Protein AF-0000000077170045 (afdb_homodimer)

Sequence (364 aa):
MAESLRIAAMGIGLPTEYDIDCIDMVIAEANAAVDEGKAGVGAMLTWRGKVLALEHNQYAETHDVTAHGEMSILRAQAERLDGMSDEDKKDLCMYVTLEPCLMCLSAMSLVGIPRVVYAALSEDANIEQALLEGATARNVNDALVRGPLELVPGVRREEGIKLLERMDMRRGDPDSGVGHTDMAESLRIAAMGIGLPTEYDIDCIDMVIAEANAAVDEGKAGVGAMLTWRGKVLALEHNQYAETHDVTAHGEMSILRAQAERLDGMSDEDKKDLCMYVTLEPCLMCLSAMSLVGIPRVVYAALSEDANIEQALLEGATARNVNDALVRGPLELVPGVRREEGIKLLERMDMRRGDPDSGVGHTD

InterPro domains:
  IPR002125 Cytidine and deoxycytidylate deaminase domain [PF00383] (20-119)
  IPR002125 Cytidine and deoxycytidylate deaminase domain [PS51747] (17-138)
  IPR016192 APOBEC/CMP deaminase, zinc-binding [PS00903] (68-108)
  IPR016193 Cytidine deaminase-like [SSF53927] (15-167)

pLDDT: mean 79.09, std 23.27, range [28.03, 98.88]

Organism: Gloeobacter violaceus (strain ATCC 29082 / PCC 7421) (NCBI:txid251221)

Solvent-accessible surface area (backbone atoms only — not comparable to full-atom values): 18382 Å² total; per-residue (Å²): 107,70,65,56,45,55,34,47,71,66,34,34,53,82,84,50,73,66,51,51,54,50,44,51,53,23,43,51,52,7,50,55,31,38,74,72,51,38,57,48,39,11,14,31,37,32,46,80,89,37,79,75,44,76,38,44,40,37,31,87,81,54,42,20,86,71,33,35,15,60,46,48,46,51,56,75,38,9,56,62,57,62,70,48,50,76,75,63,30,65,45,27,36,40,32,27,31,42,53,68,38,62,29,47,49,38,42,35,24,71,72,45,44,41,30,38,36,20,9,19,74,30,77,84,48,69,46,40,30,51,29,37,73,70,65,36,45,52,47,48,33,61,27,30,77,71,36,58,50,36,38,25,75,54,50,62,29,68,63,27,46,51,42,53,50,54,43,52,61,36,49,76,34,87,82,32,78,47,73,81,84,121,106,69,65,55,45,53,34,46,73,66,33,35,54,82,83,50,74,66,52,51,54,51,44,52,52,22,44,51,50,8,50,55,30,38,74,72,52,38,57,47,40,13,14,32,37,32,45,80,90,37,80,76,45,76,37,43,38,38,31,87,82,54,42,20,85,71,34,36,15,59,47,48,45,50,56,75,40,9,57,62,57,60,69,48,49,75,75,61,29,65,47,28,35,38,33,28,29,42,56,71,41,60,29,47,48,39,41,35,22,72,73,45,44,40,29,37,37,19,9,16,73,44,80,80,34,36,43,45,54,37,14,36,80,65,63,31,44,57,43,44,32,61,26,29,56,72,35,58,51,36,38,22,75,55,50,61,28,69,63,25,46,52,43,52,52,55,42,51,62,36,50,76,34,87,83,30,81,46,74,80,84,120

Nearest PDB structures (foldseek):
  3dh1-assembly2_C  TM=7.629E-01  e=1.945E-11  Homo sapiens
  8wlx-assembly1_B  TM=7.611E-01  e=2.946E-10  Mycolicibacterium smegmatis MC2 155
  8wlw-assembly2_D  TM=7.618E-01  e=1.047E-09  Mycolicibacterium smegmatis MC2 155
  8wlv-assembly2_D  TM=7.614E-01  e=4.200E-09  Mycolicibacterium smegmatis MC2 155
  5xkr-assembly1_A  TM=7.395E-01  e=2.591E-09  Mycolicibacterium smegmatis MC2 155

Structure (mmCIF, N/CA/C/O backbone):
data_AF-0000000077170045-model_v1
#
loop_
_entity.id
_entity.type
_entity.pdbx_description
1 polymer 'Gll1762 protein'
#
loop_
_atom_site.group_PDB
_atom_site.id
_atom_site.type_symbol
_atom_site.label_atom_id
_atom_site.label_alt_id
_atom_site.label_comp_id
_atom_site.label_asym_id
_atom_site.label_entity_id
_atom_site.label_seq_id
_atom_site.pdbx_PDB_ins_code
_atom_site.Cartn_x
_atom_site.Cartn_y
_atom_site.Cartn_z
_atom_site.occupancy
_atom_site.B_iso_or_equiv
_atom_site.auth_seq_id
_atom_site.auth_comp_id
_atom_site.auth_asym_id
_atom_site.auth_atom_id
_atom_site.pdbx_PDB_model_num
ATOM 1 N N . MET A 1 1 ? 0.275 14.508 32.531 1 30.64 1 MET A N 1
ATOM 2 C CA . MET A 1 1 ? 1.715 14.258 32.5 1 30.64 1 MET A CA 1
ATOM 3 C C . MET A 1 1 ? 2.018 12.852 32.031 1 30.64 1 MET A C 1
ATOM 5 O O . MET A 1 1 ? 2.863 12.656 31.141 1 30.64 1 MET A O 1
ATOM 9 N N . ALA A 1 2 ? 1.564 11.898 32.781 1 37.5 2 ALA A N 1
ATOM 10 C CA . ALA A 1 2 ? 1.8 10.508 32.406 1 37.5 2 ALA A CA 1
ATOM 11 C C . ALA A 1 2 ? 1.209 10.203 31.031 1 37.5 2 ALA A C 1
ATOM 13 O O . ALA A 1 2 ? 1.78 9.422 30.266 1 37.5 2 ALA A O 1
ATOM 14 N N . GLU A 1 3 ? -0.022 10.68 30.734 1 31.58 3 GLU A N 1
ATOM 15 C CA . GLU A 1 3 ? -0.671 10.508 29.438 1 31.58 3 GLU A CA 1
ATOM 16 C C . GLU A 1 3 ? 0.159 11.117 28.328 1 31.58 3 GLU A C 1
ATOM 18 O O . GLU A 1 3 ? 0.268 10.547 27.234 1 31.58 3 GLU A O 1
ATOM 23 N N . SER A 1 4 ? 0.704 12.227 28.547 1 35.44 4 SER A N 1
ATOM 24 C CA . SER A 1 4 ? 1.6 12.914 27.625 1 35.44 4 SER A CA 1
ATOM 25 C C . SER A 1 4 ? 2.828 12.062 27.312 1 35.44 4 SER A C 1
ATOM 27 O O . SER A 1 4 ? 3.297 12.031 26.172 1 35.44 4 SER A O 1
ATOM 29 N N . LEU A 1 5 ? 3.32 11.523 28.281 1 33.25 5 LEU A N 1
ATOM 30 C CA . LEU A 1 5 ? 4.527 10.711 28.172 1 33.25 5 LEU A CA 1
ATOM 31 C C . LEU A 1 5 ? 4.25 9.43 27.406 1 33.25 5 LEU A C 1
ATOM 33 O O . LEU A 1 5 ? 5.078 8.984 26.609 1 33.25 5 LEU A O 1
ATOM 37 N N . ARG A 1 6 ? 3.232 8.742 27.844 1 35.56 6 ARG A N 1
ATOM 38 C CA . ARG A 1 6 ? 2.852 7.52 27.141 1 35.56 6 ARG A CA 1
ATOM 39 C C . ARG A 1 6 ? 2.549 7.797 25.672 1 35.56 6 ARG A C 1
ATOM 41 O O . ARG A 1 6 ? 2.85 6.977 24.812 1 35.56 6 ARG A O 1
ATOM 48 N N . ILE A 1 7 ? 1.894 9.039 25.391 1 35.88 7 ILE A N 1
ATOM 49 C CA . ILE A 1 7 ? 1.637 9.547 24.047 1 35.88 7 ILE A CA 1
ATOM 50 C C . ILE A 1 7 ? 2.959 9.797 23.328 1 35.88 7 ILE A C 1
ATOM 52 O O . ILE A 1 7 ? 3.121 9.43 22.172 1 35.88 7 ILE A O 1
ATOM 56 N N . ALA A 1 8 ? 3.904 10.492 24.047 1 40.38 8 ALA A N 1
ATOM 57 C CA . ALA A 1 8 ? 5.254 10.734 23.547 1 40.38 8 ALA A CA 1
ATOM 58 C C . ALA A 1 8 ? 5.965 9.414 23.25 1 40.38 8 ALA A C 1
ATOM 60 O O . ALA A 1 8 ? 6.637 9.281 22.219 1 40.38 8 ALA A O 1
ATOM 61 N N . ALA A 1 9 ? 5.82 8.57 24.141 1 43 9 ALA A N 1
ATOM 62 C CA . ALA A 1 9 ? 6.5 7.281 24.078 1 43 9 ALA A CA 1
ATOM 63 C C . ALA A 1 9 ? 5.949 6.426 22.938 1 43 9 ALA A C 1
ATOM 65 O O . ALA A 1 9 ? 6.652 5.566 22.406 1 43 9 ALA A O 1
ATOM 66 N N . MET A 1 10 ? 4.652 6.738 22.625 1 47.84 10 MET A N 1
ATOM 67 C CA . MET A 1 10 ? 3.99 5.949 21.594 1 47.84 10 MET A CA 1
ATOM 68 C C . MET A 1 10 ? 4.195 6.57 20.203 1 47.84 10 MET A C 1
ATOM 70 O O . MET A 1 10 ? 3.654 6.082 19.219 1 47.84 10 MET A O 1
ATOM 74 N N . GLY A 1 11 ? 5.109 7.621 20.141 1 56.84 11 GLY A N 1
ATOM 75 C CA . GLY A 1 11 ? 5.387 8.344 18.922 1 56.84 11 GLY A CA 1
ATOM 76 C C . GLY A 1 11 ? 4.297 9.328 18.531 1 56.84 11 GLY A C 1
ATOM 77 O O . GLY A 1 11 ? 4.082 9.602 17.359 1 56.84 11 GLY A O 1
ATOM 78 N N . ILE A 1 12 ? 3.484 9.594 19.578 1 63.88 12 ILE A N 1
ATOM 79 C CA . ILE A 1 12 ? 2.381 10.531 19.359 1 63.88 12 ILE A CA 1
ATOM 80 C C . ILE A 1 12 ? 2.848 11.953 19.656 1 63.88 12 ILE A C 1
ATOM 82 O O . ILE A 1 12 ? 3.293 12.258 20.766 1 63.88 12 ILE A O 1
ATOM 86 N N . GLY A 1 13 ? 2.955 12.781 18.672 1 72.88 13 GLY A N 1
ATOM 87 C CA . GLY A 1 13 ? 3.365 14.172 18.797 1 72.88 13 GLY A CA 1
ATOM 88 C C . GLY A 1 13 ? 2.199 15.117 19.016 1 72.88 13 GLY A C 1
ATOM 89 O O . GLY A 1 13 ? 1.038 14.719 18.891 1 72.88 13 GLY A O 1
ATOM 90 N N . LEU A 1 14 ? 2.496 16.328 19.562 1 84.12 14 LEU A N 1
ATOM 91 C CA . LEU A 1 14 ? 1.512 17.391 19.719 1 84.12 14 LEU A CA 1
ATOM 92 C C . LEU A 1 14 ? 1.408 18.234 18.469 1 84.12 14 LEU A C 1
ATOM 94 O O . LEU A 1 14 ? 2.42 18.516 17.812 1 84.12 14 LEU A O 1
ATOM 98 N N . PRO A 1 15 ? 0.136 18.672 18.172 1 92.5 15 PRO A N 1
ATOM 99 C CA . PRO A 1 15 ? -0.032 19.469 16.953 1 92.5 15 PRO A CA 1
ATOM 100 C C . PRO A 1 15 ? 0.436 20.906 17.125 1 92.5 15 PRO A C 1
ATOM 102 O O . PRO A 1 15 ? 0.298 21.484 18.219 1 92.5 15 PRO A O 1
ATOM 105 N N . THR A 1 16 ? 1.018 21.484 16.094 1 94.12 16 THR A N 1
ATOM 106 C CA . THR A 1 16 ? 1.338 22.906 16.016 1 94.12 16 THR A CA 1
ATOM 107 C C . THR A 1 16 ? 0.206 23.672 15.344 1 94.12 16 THR A C 1
ATOM 109 O O . THR A 1 16 ? -0.736 23.078 14.82 1 94.12 16 THR A O 1
ATOM 112 N N . GLU A 1 17 ? 0.356 25 15.414 1 95.25 17 GLU A N 1
ATOM 113 C CA . GLU A 1 17 ? -0.613 25.828 14.695 1 95.25 17 GLU A CA 1
ATOM 114 C C . GLU A 1 17 ? -0.559 25.562 13.195 1 95.25 17 GLU A C 1
ATOM 116 O O . GLU A 1 17 ? -1.592 25.547 12.523 1 95.25 17 GLU A O 1
ATOM 121 N N . TYR A 1 18 ? 0.587 25.375 12.711 1 96.38 18 TYR A N 1
ATOM 122 C CA . TYR A 1 18 ? 0.747 25.031 11.297 1 96.38 18 TYR A CA 1
ATOM 123 C C . TYR A 1 18 ? 0.058 23.719 10.969 1 96.38 18 TYR A C 1
ATOM 125 O O . TYR A 1 18 ? -0.555 23.578 9.906 1 96.38 18 TYR A O 1
ATOM 133 N N . ASP A 1 19 ? 0.164 22.75 11.859 1 97.31 19 ASP A N 1
ATOM 134 C CA . ASP A 1 19 ? -0.52 21.469 11.672 1 97.31 19 ASP A CA 1
ATOM 135 C C . ASP A 1 19 ? -2.027 21.672 11.539 1 97.31 19 ASP A C 1
ATOM 137 O O . ASP A 1 19 ? -2.67 21.047 10.688 1 97.31 19 ASP A O 1
ATOM 141 N N . ILE A 1 20 ? -2.537 22.531 12.375 1 97.44 20 ILE A N 1
ATOM 142 C CA . ILE A 1 20 ? -3.971 22.797 12.375 1 97.44 20 ILE A CA 1
ATOM 143 C C . ILE A 1 20 ? -4.379 23.406 11.039 1 97.44 20 ILE A C 1
ATOM 145 O O . ILE A 1 20 ? -5.371 22.984 10.438 1 97.44 20 ILE A O 1
ATOM 149 N N . ASP A 1 21 ? -3.596 24.375 10.57 1 97.88 21 ASP A N 1
ATOM 150 C CA . ASP A 1 21 ? -3.863 25.016 9.281 1 97.88 21 ASP A CA 1
ATOM 151 C C . ASP A 1 21 ? -3.836 24 8.148 1 97.88 21 ASP A C 1
ATOM 153 O O . ASP A 1 21 ? -4.688 24.031 7.254 1 97.88 21 ASP A O 1
ATOM 157 N N . CYS A 1 22 ? -2.906 23.141 8.125 1 98.31 22 CYS A N 1
ATOM 158 C CA . CYS A 1 22 ? -2.768 22.125 7.09 1 98.31 22 CYS A CA 1
ATOM 159 C C . CYS A 1 22 ? -3.951 21.172 7.105 1 98.31 22 CYS A C 1
ATOM 161 O O . CYS A 1 22 ? -4.484 20.812 6.051 1 98.31 22 CYS A O 1
ATOM 163 N N . ILE A 1 23 ? -4.375 20.75 8.289 1 98 23 ILE A N 1
ATOM 164 C CA . ILE A 1 23 ? -5.516 19.844 8.391 1 98 23 ILE A CA 1
ATOM 165 C C . ILE A 1 23 ? -6.777 20.547 7.902 1 98 23 ILE A C 1
ATOM 167 O O . ILE A 1 23 ? -7.621 19.938 7.238 1 98 23 ILE A O 1
ATOM 171 N N . ASP A 1 24 ? -6.875 21.844 8.18 1 97.94 24 ASP A N 1
ATOM 172 C CA . ASP A 1 24 ? -8 22.609 7.652 1 97.94 24 ASP A CA 1
ATOM 173 C C . ASP A 1 24 ? -8.031 22.547 6.129 1 97.94 24 ASP A C 1
ATOM 175 O O . ASP A 1 24 ? -9.102 22.406 5.527 1 97.94 24 ASP A O 1
ATOM 179 N N . MET A 1 25 ? -6.887 22.656 5.508 1 98.12 25 MET A N 1
ATOM 180 C CA . MET A 1 25 ? -6.789 22.609 4.051 1 98.12 25 MET A CA 1
ATOM 181 C C . MET A 1 25 ? -7.203 21.25 3.523 1 98.12 25 MET A C 1
ATOM 183 O O . MET A 1 25 ? -7.938 21.156 2.537 1 98.12 25 MET A O 1
ATOM 187 N N . VAL A 1 26 ? -6.773 20.188 4.145 1 97.75 26 VAL A N 1
ATOM 188 C CA . VAL A 1 26 ? -7.086 18.844 3.666 1 97.75 26 VAL A CA 1
ATOM 189 C C . VAL A 1 26 ? -8.57 18.562 3.863 1 97.75 26 VAL A C 1
ATOM 191 O O . VAL A 1 26 ? -9.195 17.906 3.027 1 97.75 26 VAL A O 1
ATOM 194 N N . ILE A 1 27 ? -9.125 19.047 4.961 1 96.94 27 ILE A N 1
ATOM 195 C CA . ILE A 1 27 ? -10.547 18.875 5.215 1 96.94 27 ILE A CA 1
ATOM 196 C C . ILE A 1 27 ? -11.359 19.594 4.137 1 96.94 27 ILE A C 1
ATOM 198 O O . ILE A 1 27 ? -12.352 19.047 3.633 1 96.94 27 ILE A O 1
ATOM 202 N N . ALA A 1 28 ? -10.922 20.781 3.803 1 97.62 28 ALA A N 1
ATOM 203 C CA . ALA A 1 28 ? -11.586 21.516 2.73 1 97.62 28 ALA A CA 1
ATOM 204 C C . ALA A 1 28 ? -11.547 20.734 1.422 1 97.62 28 ALA A C 1
ATOM 206 O O . ALA A 1 28 ? -12.547 20.656 0.708 1 97.62 28 ALA A O 1
ATOM 207 N N . GLU A 1 29 ? -10.414 20.172 1.064 1 97.5 29 GLU A N 1
ATOM 208 C CA . GLU A 1 29 ? -10.258 19.344 -0.132 1 97.5 29 GLU A CA 1
ATOM 209 C C . GLU A 1 29 ? -11.203 18.156 -0.109 1 97.5 29 GLU A C 1
ATOM 211 O O . GLU A 1 29 ? -11.867 17.859 -1.108 1 97.5 29 GLU A O 1
ATOM 216 N N . ALA A 1 30 ? -11.25 17.469 1.013 1 96 30 ALA A N 1
ATOM 217 C CA . ALA A 1 30 ? -12.109 16.281 1.161 1 96 30 ALA A CA 1
ATOM 218 C C . ALA A 1 30 ? -13.578 16.656 1.04 1 96 30 ALA A C 1
ATOM 220 O O . ALA A 1 30 ? -14.359 15.938 0.415 1 96 30 ALA A O 1
ATOM 221 N N . ASN A 1 31 ? -13.922 17.781 1.642 1 95.69 31 ASN A N 1
ATOM 222 C CA . ASN A 1 31 ? -15.297 18.25 1.542 1 95.69 31 ASN A CA 1
ATOM 223 C C . ASN A 1 31 ? -15.688 18.547 0.096 1 95.69 31 ASN A C 1
ATOM 225 O O . ASN A 1 31 ? -16.797 18.219 -0.336 1 95.69 31 ASN A O 1
ATOM 229 N N . ALA A 1 32 ? -14.844 19.203 -0.608 1 96.5 32 ALA A N 1
ATOM 230 C CA . ALA A 1 32 ? -15.094 19.484 -2.02 1 96.5 32 ALA A CA 1
ATOM 231 C C . ALA A 1 32 ? -15.312 18.188 -2.805 1 96.5 32 ALA A C 1
ATOM 233 O O . ALA A 1 32 ? -16.172 18.125 -3.688 1 96.5 32 ALA A O 1
ATOM 234 N N . ALA A 1 33 ? -14.539 17.141 -2.512 1 94.69 33 ALA A N 1
ATOM 235 C CA . ALA A 1 33 ? -14.695 15.852 -3.162 1 94.69 33 ALA A CA 1
ATOM 236 C C . ALA A 1 33 ? -16.062 15.242 -2.863 1 94.69 33 ALA A C 1
ATOM 238 O O . ALA A 1 33 ? -16.734 14.734 -3.764 1 94.69 33 ALA A O 1
ATOM 239 N N . VAL A 1 34 ? -16.469 15.328 -1.634 1 92.56 34 VAL A N 1
ATOM 240 C CA . VAL A 1 34 ? -17.766 14.805 -1.227 1 92.56 34 VAL A CA 1
ATOM 241 C C . VAL A 1 34 ? -18.875 15.523 -1.988 1 92.56 34 VAL A C 1
ATOM 243 O O . VAL A 1 34 ? -19.828 14.898 -2.451 1 92.56 34 VAL A O 1
ATOM 246 N N . ASP A 1 35 ? -18.672 16.781 -2.127 1 93.94 35 ASP A N 1
ATOM 247 C CA . ASP A 1 35 ? -19.656 17.578 -2.854 1 93.94 35 ASP A CA 1
ATOM 248 C C . ASP A 1 35 ? -19.781 17.125 -4.305 1 93.94 35 ASP A C 1
ATOM 250 O O . ASP A 1 35 ? -20.828 17.266 -4.922 1 93.94 35 ASP A O 1
ATOM 254 N N . GLU A 1 36 ? -18.781 16.516 -4.836 1 93.75 36 GLU A N 1
ATOM 255 C CA . GLU A 1 36 ? -18.781 16.016 -6.203 1 93.75 36 GLU A CA 1
ATOM 256 C C . GLU A 1 36 ? -19.172 14.531 -6.254 1 93.75 36 GLU A C 1
ATOM 258 O O . GLU A 1 36 ? -19.094 13.898 -7.305 1 93.75 36 GLU A O 1
ATOM 263 N N . GLY A 1 37 ? -19.5 13.969 -5.129 1 90.19 37 GLY A N 1
ATOM 264 C CA . GLY A 1 37 ? -19.953 12.586 -5.07 1 90.19 37 GLY A CA 1
ATOM 265 C C . GLY A 1 37 ? -18.812 11.602 -4.938 1 90.19 37 GLY A C 1
ATOM 266 O O . GLY A 1 37 ? -18.969 10.414 -5.254 1 90.19 37 GLY A O 1
ATOM 267 N N . LYS A 1 38 ? -17.672 12.117 -4.531 1 91.44 38 LYS A N 1
ATOM 268 C CA . LYS A 1 38 ? -16.5 11.266 -4.387 1 91.44 38 LYS A CA 1
ATOM 269 C C . LYS A 1 38 ? -16.234 10.945 -2.92 1 91.44 38 LYS A C 1
ATOM 271 O O . LYS A 1 38 ? -16.875 11.484 -2.027 1 91.44 38 LYS A O 1
ATOM 276 N N . ALA A 1 39 ? -15.289 9.984 -2.729 1 86.81 39 ALA A N 1
ATOM 277 C CA . ALA A 1 39 ? -14.898 9.664 -1.36 1 86.81 39 ALA A CA 1
ATOM 278 C C . ALA A 1 39 ? -14.281 10.875 -0.667 1 86.81 39 ALA A C 1
ATOM 280 O O . ALA A 1 39 ? -13.492 11.609 -1.269 1 86.81 39 ALA A O 1
ATOM 281 N N . GLY A 1 40 ? -14.648 11.094 0.571 1 85.88 40 GLY A N 1
ATOM 282 C CA . GLY A 1 40 ? -14.258 12.266 1.337 1 85.88 40 GLY A CA 1
ATOM 283 C C . GLY A 1 40 ? -12.984 12.055 2.137 1 85.88 40 GLY A C 1
ATOM 284 O O . GLY A 1 40 ? -12.945 12.336 3.336 1 85.88 40 GLY A O 1
ATOM 285 N N . VAL A 1 41 ? -11.961 11.578 1.597 1 91.19 41 VAL A N 1
ATOM 286 C CA . VAL A 1 41 ? -10.664 11.492 2.26 1 91.19 41 VAL A CA 1
ATOM 287 C C . VAL A 1 41 ? -9.641 12.328 1.505 1 91.19 41 VAL A C 1
ATOM 289 O O . VAL A 1 41 ? -9.5 12.203 0.287 1 91.19 41 VAL A O 1
ATOM 292 N N . GLY A 1 42 ? -9 13.219 2.191 1 95.94 42 GLY A N 1
ATOM 293 C CA . GLY A 1 42 ? -7.973 14.086 1.631 1 95.94 42 GLY A CA 1
ATOM 294 C C . GLY A 1 42 ? -6.613 13.883 2.27 1 95.94 42 GLY A C 1
ATOM 295 O O . GLY A 1 42 ? -6.52 13.453 3.422 1 95.94 42 GLY A O 1
ATOM 296 N N . ALA A 1 43 ? -5.602 14.219 1.49 1 98.25 43 ALA A N 1
ATOM 297 C CA . ALA A 1 43 ? -4.215 14.133 1.946 1 98.25 43 ALA A CA 1
ATOM 298 C C . ALA A 1 43 ? -3.387 15.289 1.402 1 98.25 43 ALA A C 1
ATOM 300 O O . ALA A 1 43 ? -3.68 15.82 0.328 1 98.25 43 ALA A O 1
ATOM 301 N N . MET A 1 44 ? -2.383 15.625 2.188 1 98.81 44 MET A N 1
ATOM 302 C CA . MET A 1 44 ? -1.464 16.703 1.81 1 98.81 44 MET A CA 1
ATOM 303 C C . MET A 1 44 ? -0.042 16.375 2.258 1 98.81 44 MET A C 1
ATOM 305 O O . MET A 1 44 ? 0.168 15.891 3.371 1 98.81 44 MET A O 1
ATOM 309 N N . LEU A 1 45 ? 0.875 16.609 1.403 1 98.88 45 LEU A N 1
ATOM 310 C CA . LEU A 1 45 ? 2.293 16.469 1.716 1 98.88 45 LEU A CA 1
ATOM 311 C C . LEU A 1 45 ? 2.979 17.828 1.774 1 98.88 45 LEU A C 1
ATOM 313 O O . LEU A 1 45 ? 2.812 18.656 0.871 1 98.88 45 LEU A O 1
ATOM 317 N N . THR A 1 46 ? 3.668 18.094 2.855 1 98.81 46 THR A N 1
ATOM 318 C CA . THR A 1 46 ? 4.43 19.328 2.982 1 98.81 46 THR A CA 1
ATOM 319 C C . THR A 1 46 ? 5.914 19.031 3.186 1 98.81 46 THR A C 1
ATOM 321 O O . THR A 1 46 ? 6.281 17.922 3.592 1 98.81 46 THR A O 1
ATOM 324 N N . TRP A 1 47 ? 6.75 19.984 2.85 1 98.56 47 TRP A N 1
ATOM 325 C CA . TRP A 1 47 ? 8.195 19.969 3.061 1 98.56 47 TRP A CA 1
ATOM 326 C C . TRP A 1 47 ? 8.711 21.344 3.439 1 98.56 47 TRP A C 1
ATOM 328 O O . TRP A 1 47 ? 8.594 22.297 2.658 1 98.56 47 TRP A O 1
ATOM 338 N N . ARG A 1 48 ? 9.203 21.469 4.617 1 97.25 48 ARG A N 1
ATOM 339 C CA . ARG A 1 48 ? 9.766 22.719 5.102 1 97.25 48 ARG A CA 1
ATOM 340 C C . ARG A 1 48 ? 8.773 23.875 4.93 1 97.25 48 ARG A C 1
ATOM 342 O O . ARG A 1 48 ? 9.125 24.922 4.395 1 97.25 48 ARG A O 1
ATOM 349 N N . GLY A 1 49 ? 7.582 23.562 5.266 1 94.88 49 GLY A N 1
ATOM 350 C CA . GLY A 1 49 ? 6.566 24.594 5.301 1 94.88 49 GLY A CA 1
ATOM 351 C C . GLY A 1 49 ? 5.895 24.828 3.959 1 94.88 49 GLY A C 1
ATOM 352 O O . GLY A 1 49 ? 4.984 25.641 3.846 1 94.88 49 GLY A O 1
ATOM 353 N N . LYS A 1 50 ? 6.293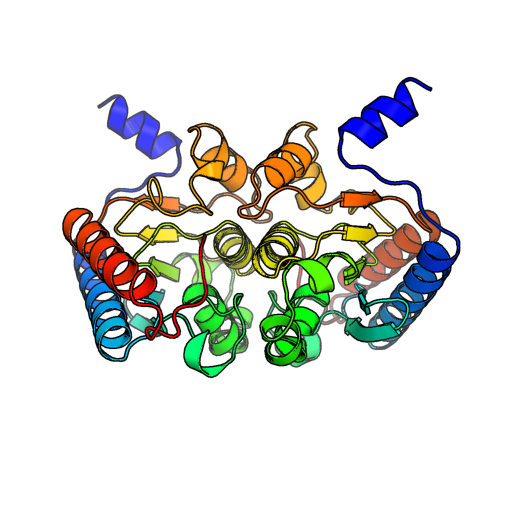 24.141 2.957 1 97.56 50 LYS A N 1
ATOM 354 C CA . LYS A 1 50 ? 5.691 24.281 1.632 1 97.56 50 LYS A CA 1
ATOM 355 C C . LYS A 1 50 ? 4.793 23.094 1.311 1 97.56 50 LYS A C 1
ATOM 357 O O . LYS A 1 50 ? 5.148 21.938 1.6 1 97.56 50 LYS A O 1
ATOM 362 N N . VAL A 1 51 ? 3.662 23.422 0.71 1 98.44 51 VAL A N 1
ATOM 363 C CA . VAL A 1 51 ? 2.762 22.375 0.24 1 98.44 51 VAL A CA 1
ATOM 364 C C . VAL A 1 51 ? 3.291 21.781 -1.066 1 98.44 51 VAL A C 1
ATOM 366 O O . VAL A 1 51 ? 3.461 22.5 -2.055 1 98.44 51 VAL A O 1
ATOM 369 N N . LEU A 1 52 ? 3.541 20.516 -1.053 1 98.56 52 LEU A N 1
ATOM 370 C CA . LEU A 1 52 ? 4.008 19.859 -2.27 1 98.56 52 LEU A CA 1
ATOM 371 C C . LEU A 1 52 ? 2.834 19.312 -3.078 1 98.56 52 LEU A C 1
ATOM 373 O O . LEU A 1 52 ? 2.871 19.312 -4.309 1 98.56 52 LEU A O 1
ATOM 377 N N . ALA A 1 53 ? 1.836 18.828 -2.416 1 98.62 53 ALA A N 1
ATOM 378 C CA . ALA A 1 53 ? 0.678 18.234 -3.082 1 98.62 53 ALA A CA 1
ATOM 379 C C . ALA A 1 53 ? -0.528 18.188 -2.146 1 98.62 53 ALA A C 1
ATOM 381 O O . ALA A 1 53 ? -0.373 18.094 -0.927 1 98.62 53 ALA A O 1
ATOM 382 N N . LEU A 1 54 ? -1.625 18.328 -2.66 1 98.5 54 LEU A N 1
ATOM 383 C CA . LEU A 1 54 ? -2.936 18.203 -2.033 1 98.5 54 LEU A CA 1
ATOM 384 C C . LEU A 1 54 ? -3.895 17.422 -2.92 1 98.5 54 LEU A C 1
ATOM 386 O O . LEU A 1 54 ? -4.207 17.844 -4.035 1 98.5 54 LEU A O 1
ATOM 390 N N . GLU A 1 55 ? -4.305 16.203 -2.439 1 97.12 55 GLU A N 1
ATOM 391 C CA . GLU A 1 55 ? -5.105 15.297 -3.258 1 97.12 55 GLU A CA 1
ATOM 392 C C . GLU A 1 55 ? -6.203 14.625 -2.432 1 97.12 55 GLU A C 1
ATOM 394 O O . GLU A 1 55 ? -6.066 14.477 -1.216 1 97.12 55 GLU A O 1
ATOM 399 N N . HIS A 1 56 ? -7.293 14.344 -3.035 1 96.31 56 HIS A N 1
ATOM 400 C CA . HIS A 1 56 ? -8.289 13.438 -2.479 1 96.31 56 HIS A CA 1
ATOM 401 C C . HIS A 1 56 ? -8.188 12.055 -3.102 1 96.31 56 HIS A C 1
ATOM 403 O O . HIS A 1 56 ? -7.398 11.844 -4.027 1 96.31 56 HIS A O 1
ATOM 409 N N . ASN A 1 57 ? -8.922 11.07 -2.514 1 94.44 57 ASN A N 1
ATOM 410 C CA . ASN A 1 57 ? -8.984 9.742 -3.104 1 94.44 57 ASN A CA 1
ATOM 411 C C . ASN A 1 57 ? -9.367 9.797 -4.578 1 94.44 57 ASN A C 1
ATOM 413 O O . ASN A 1 57 ? -10.258 10.562 -4.965 1 94.44 57 ASN A O 1
ATOM 417 N N . GLN A 1 58 ? -8.766 8.93 -5.363 1 95.88 58 GLN A N 1
ATOM 418 C CA . GLN A 1 58 ? -8.953 9.039 -6.809 1 95.88 58 GLN A CA 1
ATOM 419 C C . GLN A 1 58 ? -9.719 7.832 -7.352 1 95.88 58 GLN A C 1
ATOM 421 O O . GLN A 1 58 ? -9.641 7.527 -8.539 1 95.88 58 GLN A O 1
ATOM 426 N N . TYR A 1 59 ? -10.383 7.113 -6.539 1 94.19 59 TYR A N 1
ATOM 427 C CA . TYR A 1 59 ? -11.156 5.957 -6.984 1 94.19 59 TYR A CA 1
ATOM 428 C C . TYR A 1 59 ? -12.148 6.348 -8.07 1 94.19 59 TYR A C 1
ATOM 430 O O . TYR A 1 59 ? -12.273 5.66 -9.086 1 94.19 59 TYR A O 1
ATOM 438 N N . ALA A 1 60 ? -12.836 7.426 -7.875 1 92.75 60 ALA A N 1
ATOM 439 C CA . ALA A 1 60 ? -13.844 7.867 -8.836 1 92.75 60 ALA A CA 1
ATOM 440 C C . ALA A 1 60 ? -13.234 8.086 -10.211 1 92.75 60 ALA A C 1
ATOM 442 O O . ALA A 1 60 ? -13.875 7.812 -11.234 1 92.75 60 ALA A O 1
ATOM 443 N N . GLU A 1 61 ? -12.047 8.531 -10.273 1 93.44 61 GLU A N 1
ATOM 444 C CA . GLU A 1 61 ? -11.375 8.867 -11.523 1 93.44 61 GLU A CA 1
ATOM 445 C C . GLU A 1 61 ? -10.703 7.633 -12.133 1 93.44 61 GLU A C 1
ATOM 447 O O . GLU A 1 61 ? -10.586 7.527 -13.352 1 93.44 61 GLU A O 1
ATOM 452 N N . THR A 1 62 ? -10.328 6.574 -11.289 1 95.38 62 THR A N 1
ATOM 453 C CA . THR A 1 62 ? -9.398 5.57 -11.789 1 95.38 62 THR A CA 1
ATOM 454 C C . THR A 1 62 ? -9.961 4.164 -11.586 1 95.38 62 THR A C 1
ATOM 456 O O . THR A 1 62 ? -9.445 3.197 -12.148 1 95.38 62 THR A O 1
ATOM 459 N N . HIS A 1 63 ? -10.992 4.031 -10.75 1 96 63 HIS A N 1
ATOM 460 C CA . HIS A 1 63 ? -11.562 2.752 -10.344 1 96 63 HIS A CA 1
ATOM 461 C C . HIS A 1 63 ? -10.547 1.92 -9.57 1 96 63 HIS A C 1
ATOM 463 O O . HIS A 1 63 ? -10.719 0.708 -9.422 1 96 63 HIS A O 1
ATOM 469 N N . ASP A 1 64 ? -9.492 2.562 -9.195 1 96.25 64 ASP A N 1
ATOM 470 C CA . ASP A 1 64 ? -8.453 1.938 -8.375 1 96.25 64 ASP A CA 1
ATOM 471 C C . ASP A 1 64 ? -8.727 2.154 -6.887 1 96.25 64 ASP A C 1
ATOM 473 O O . ASP A 1 64 ? -8.523 3.254 -6.367 1 96.25 64 ASP A O 1
ATOM 477 N N . VAL A 1 65 ? -9.109 1.137 -6.195 1 93.31 65 VAL A N 1
ATOM 478 C CA . VAL A 1 65 ? -9.492 1.253 -4.789 1 93.31 65 VAL A CA 1
ATOM 479 C C . VAL A 1 65 ? -8.25 1.548 -3.943 1 93.31 65 VAL A C 1
ATOM 481 O O . VAL A 1 65 ? -8.367 1.949 -2.783 1 93.31 65 VAL A O 1
ATOM 484 N N . THR A 1 66 ? -7.004 1.324 -4.531 1 94.62 66 THR A N 1
ATOM 485 C CA . THR A 1 66 ? -5.777 1.605 -3.793 1 94.62 66 THR A CA 1
ATOM 486 C C . THR A 1 66 ? -5.352 3.059 -3.988 1 94.62 66 THR A C 1
ATOM 488 O O . THR A 1 66 ? -4.402 3.521 -3.354 1 94.62 66 THR A O 1
ATOM 491 N N . ALA A 1 67 ? -6.078 3.795 -4.793 1 96.62 67 ALA A N 1
ATOM 492 C CA . ALA A 1 67 ? -5.688 5.168 -5.102 1 96.62 67 ALA A CA 1
ATOM 493 C C . ALA A 1 67 ? -6.145 6.129 -4.008 1 96.62 67 ALA A C 1
ATOM 495 O O . ALA A 1 67 ? -6.848 7.105 -4.285 1 96.62 67 ALA A O 1
ATOM 496 N N . HIS A 1 68 ? -5.711 5.875 -2.781 1 95.25 68 HIS A N 1
ATOM 497 C CA . HIS A 1 68 ? -5.887 6.812 -1.682 1 95.25 68 HIS A CA 1
ATOM 498 C C . HIS A 1 68 ? -5.098 8.094 -1.919 1 95.25 68 HIS A C 1
ATOM 500 O O . HIS A 1 68 ? -4.125 8.102 -2.68 1 95.25 68 HIS A O 1
ATOM 506 N N . GLY A 1 69 ? -5.609 9.141 -1.341 1 96.81 69 GLY A N 1
ATOM 507 C CA . GLY A 1 69 ? -4.914 10.406 -1.502 1 96.81 69 GLY A CA 1
ATOM 508 C C . GLY A 1 69 ? -3.436 10.32 -1.179 1 96.81 69 GLY A C 1
ATOM 509 O O . GLY A 1 69 ? -2.604 10.867 -1.903 1 96.81 69 GLY A O 1
ATOM 510 N N . GLU A 1 70 ? -3.033 9.648 -0.06 1 97.31 70 GLU A N 1
ATOM 511 C CA . GLU A 1 70 ? -1.641 9.461 0.333 1 97.31 70 GLU A CA 1
ATOM 512 C C . GLU A 1 70 ? -0.845 8.773 -0.772 1 97.31 70 GLU A C 1
ATOM 514 O O . GLU A 1 70 ? 0.243 9.219 -1.135 1 97.31 70 GLU A O 1
ATOM 519 N N . MET A 1 71 ? -1.424 7.676 -1.327 1 97.62 71 MET A N 1
ATOM 520 C CA . MET A 1 71 ? -0.754 6.914 -2.375 1 97.62 71 MET A CA 1
ATOM 521 C C . MET A 1 71 ? -0.59 7.75 -3.639 1 97.62 71 MET A C 1
ATOM 523 O O . MET A 1 71 ? 0.468 7.727 -4.27 1 97.62 71 MET A O 1
ATOM 527 N N . SER A 1 72 ? -1.64 8.453 -3.996 1 97.38 72 SER A N 1
ATOM 528 C CA . SER A 1 72 ? -1.596 9.305 -5.184 1 97.38 72 SER A CA 1
ATOM 529 C C . SER A 1 72 ? -0.501 10.359 -5.07 1 97.38 72 SER A C 1
ATOM 531 O O . SER A 1 72 ? 0.224 10.617 -6.031 1 97.38 72 SER A O 1
ATOM 533 N N . ILE A 1 73 ? -0.366 10.938 -3.926 1 98.5 73 ILE A N 1
ATOM 534 C CA . ILE A 1 73 ? 0.653 11.953 -3.684 1 98.5 73 ILE A CA 1
ATOM 535 C C . ILE A 1 73 ? 2.041 11.336 -3.803 1 98.5 73 ILE A C 1
ATOM 537 O O . ILE A 1 73 ? 2.92 11.883 -4.473 1 98.5 73 ILE A O 1
ATOM 541 N N . LEU A 1 74 ? 2.225 10.18 -3.15 1 98.19 74 LEU A N 1
ATOM 542 C CA . LEU A 1 74 ? 3.533 9.531 -3.176 1 98.19 74 LEU A CA 1
ATOM 543 C C . LEU A 1 74 ? 3.941 9.188 -4.602 1 98.19 74 LEU A C 1
ATOM 545 O O . LEU A 1 74 ? 5.098 9.375 -4.988 1 98.19 74 LEU A O 1
ATOM 549 N N . ARG A 1 75 ? 2.994 8.758 -5.355 1 97.44 75 ARG A N 1
ATOM 550 C CA . ARG A 1 75 ? 3.268 8.422 -6.75 1 97.44 75 ARG A CA 1
ATOM 551 C C . ARG A 1 75 ? 3.588 9.672 -7.562 1 97.44 75 ARG A C 1
ATOM 553 O O . ARG A 1 75 ? 4.562 9.695 -8.32 1 97.44 75 ARG A O 1
ATOM 560 N N . ALA A 1 76 ? 2.803 10.68 -7.414 1 97.44 76 ALA A N 1
ATOM 561 C CA . ALA A 1 76 ? 2.971 11.914 -8.18 1 97.44 76 ALA A CA 1
ATOM 562 C C . ALA A 1 76 ? 4.285 12.602 -7.828 1 97.44 76 ALA A C 1
ATOM 564 O O . ALA A 1 76 ? 4.891 13.266 -8.672 1 97.44 76 ALA A O 1
ATOM 565 N N . GLN A 1 77 ? 4.711 12.445 -6.613 1 98.31 77 GLN A N 1
ATOM 566 C CA . GLN A 1 77 ? 5.914 13.133 -6.141 1 98.31 77 GLN A CA 1
ATOM 567 C C . GLN A 1 77 ? 7.117 12.195 -6.148 1 98.31 77 GLN A C 1
ATOM 569 O O . GLN A 1 77 ? 8.156 12.508 -5.566 1 98.31 77 GLN A O 1
ATOM 574 N N . ALA A 1 78 ? 7.012 11.102 -6.801 1 97.81 78 ALA A N 1
ATOM 575 C CA . ALA A 1 78 ? 7.992 10.023 -6.707 1 97.81 78 ALA A CA 1
ATOM 576 C C . ALA A 1 78 ? 9.383 10.516 -7.086 1 97.81 78 ALA A C 1
ATOM 578 O O . ALA A 1 78 ? 10.352 10.281 -6.359 1 97.81 78 ALA A O 1
ATOM 579 N N . GLU A 1 79 ? 9.492 11.172 -8.195 1 97.62 79 GLU A N 1
ATOM 580 C CA . GLU A 1 79 ? 10.797 11.648 -8.656 1 97.62 79 GLU A CA 1
ATOM 581 C C . GLU A 1 79 ? 11.422 12.617 -7.656 1 97.62 79 GLU A C 1
ATOM 583 O O . GLU A 1 79 ? 12.609 12.523 -7.348 1 97.62 79 GLU A O 1
ATOM 588 N N . ARG A 1 80 ? 10.617 13.531 -7.203 1 98.06 80 ARG A N 1
ATOM 589 C CA . ARG A 1 80 ? 11.102 14.5 -6.227 1 98.06 80 ARG A CA 1
ATOM 590 C C . ARG A 1 80 ? 11.555 13.812 -4.945 1 98.06 80 ARG A C 1
ATOM 592 O O . ARG A 1 80 ? 12.641 14.102 -4.43 1 98.06 80 ARG A O 1
ATOM 599 N N . LEU A 1 81 ? 10.789 12.977 -4.434 1 97.81 81 LEU A N 1
ATOM 600 C CA . LEU A 1 81 ? 11.07 12.273 -3.182 1 97.81 81 LEU A CA 1
ATOM 601 C C . LEU A 1 81 ? 12.305 11.391 -3.316 1 97.81 81 LEU A C 1
ATOM 603 O O . LEU A 1 81 ? 13.102 11.281 -2.381 1 97.81 81 LEU A O 1
ATOM 607 N N . ASP A 1 82 ? 12.383 10.766 -4.477 1 95.75 82 ASP A N 1
ATOM 608 C CA . ASP A 1 82 ? 13.531 9.906 -4.742 1 95.75 82 ASP A CA 1
ATOM 609 C C . ASP A 1 82 ? 14.836 10.695 -4.734 1 95.75 82 ASP A C 1
ATOM 611 O O . ASP A 1 82 ? 15.883 10.172 -4.359 1 95.75 82 ASP A O 1
ATOM 615 N N . GLY A 1 83 ? 14.797 11.883 -5.082 1 96.88 83 GLY A N 1
ATOM 616 C CA . GLY A 1 83 ? 15.977 12.719 -5.156 1 96.88 83 GLY A CA 1
ATOM 617 C C . GLY A 1 83 ? 16.359 13.344 -3.822 1 96.88 83 GLY A C 1
ATOM 618 O O . GLY A 1 83 ? 17.438 13.922 -3.686 1 96.88 83 GLY A O 1
ATOM 619 N N . MET A 1 84 ? 15.602 13.211 -2.838 1 97.19 84 MET A N 1
ATOM 620 C CA . MET A 1 84 ? 15.852 13.805 -1.53 1 97.19 84 MET A CA 1
ATOM 621 C C . MET A 1 84 ? 16.797 12.938 -0.705 1 97.19 84 MET A C 1
ATOM 623 O O . MET A 1 84 ? 16.703 11.711 -0.735 1 97.19 84 MET A O 1
ATOM 627 N N . SER A 1 85 ? 17.656 13.586 0.065 1 96.62 85 SER A N 1
ATOM 628 C CA . SER A 1 85 ? 18.453 12.875 1.062 1 96.62 85 SER A CA 1
ATOM 629 C C . SER A 1 85 ? 17.594 12.477 2.262 1 96.62 85 SER A C 1
ATOM 631 O O . SER A 1 85 ? 16.516 13.023 2.477 1 96.62 85 SER A O 1
ATOM 633 N N . ASP A 1 86 ? 18.125 11.555 2.988 1 91.81 86 ASP A N 1
ATOM 634 C CA . ASP A 1 86 ? 17.438 11.164 4.215 1 91.81 86 ASP A CA 1
ATOM 635 C C . ASP A 1 86 ? 17.281 12.352 5.16 1 91.81 86 ASP A C 1
ATOM 637 O O . ASP A 1 86 ? 16.266 12.477 5.836 1 91.81 86 ASP A O 1
ATOM 641 N N . GLU A 1 87 ? 18.25 13.172 5.191 1 95.62 87 GLU A N 1
ATOM 642 C CA . GLU A 1 87 ? 18.188 14.375 6.027 1 95.62 87 GLU A CA 1
ATOM 643 C C . GLU A 1 87 ? 17.062 15.305 5.574 1 95.62 87 GLU A C 1
ATOM 645 O O . GLU A 1 87 ? 16.328 15.852 6.398 1 95.62 87 GLU A O 1
ATOM 650 N N . ASP A 1 88 ? 16.953 15.5 4.258 1 97.31 88 ASP A N 1
ATOM 651 C CA . ASP A 1 88 ? 15.906 16.359 3.715 1 97.31 88 ASP A CA 1
ATOM 652 C C . ASP A 1 88 ? 14.516 15.812 4.023 1 97.31 88 ASP A C 1
ATOM 654 O O . ASP A 1 88 ? 13.586 16.578 4.277 1 97.31 88 ASP A O 1
ATOM 658 N N . LYS A 1 89 ? 14.43 14.508 4 1 97 89 LYS A N 1
ATOM 659 C CA . LYS A 1 89 ? 13.133 13.852 4.176 1 97 89 LYS A CA 1
ATOM 660 C C . LYS A 1 89 ? 12.609 14.039 5.594 1 97 89 LYS A C 1
ATOM 662 O O . LYS A 1 89 ? 11.414 13.867 5.848 1 97 89 LYS A O 1
ATOM 667 N N . LYS A 1 90 ? 13.453 14.422 6.543 1 96.06 90 LYS A N 1
ATOM 668 C CA . LYS A 1 90 ? 13.062 14.594 7.941 1 96.06 90 LYS A CA 1
ATOM 669 C C . LYS A 1 90 ? 12.039 15.711 8.094 1 96.06 90 LYS A C 1
ATOM 671 O O . LYS A 1 90 ? 11.344 15.789 9.109 1 96.06 90 LYS A O 1
ATOM 676 N N . ASP A 1 91 ? 11.984 16.578 7.031 1 97.69 91 ASP A N 1
ATOM 677 C CA . ASP A 1 91 ? 11.102 17.734 7.109 1 97.69 91 ASP A CA 1
ATOM 678 C C . ASP A 1 91 ? 9.805 17.484 6.34 1 97.69 91 ASP A C 1
ATOM 680 O O . ASP A 1 91 ? 8.977 18.391 6.195 1 97.69 91 ASP A O 1
ATOM 684 N N . LEU A 1 92 ? 9.641 16.281 5.871 1 98.19 92 LEU A N 1
ATOM 685 C CA . LEU A 1 92 ? 8.391 15.922 5.215 1 98.19 92 LEU A CA 1
ATOM 686 C C . LEU A 1 92 ? 7.297 15.641 6.246 1 98.19 92 LEU A C 1
ATOM 688 O O . LEU A 1 92 ? 7.574 15.094 7.316 1 98.19 92 LEU A O 1
ATOM 692 N N . CYS A 1 93 ? 6.055 15.977 5.934 1 98.25 93 CYS A N 1
ATOM 693 C CA . CYS A 1 93 ? 4.891 15.648 6.75 1 98.25 93 CYS A CA 1
ATOM 694 C C . CYS A 1 93 ? 3.674 15.375 5.879 1 98.25 93 CYS A C 1
ATOM 696 O O . CYS A 1 93 ? 3.398 16.125 4.934 1 98.25 93 CYS A O 1
ATOM 698 N N . MET A 1 94 ? 3.012 14.281 6.191 1 98.38 94 MET A N 1
ATOM 699 C CA . MET A 1 94 ? 1.742 13.953 5.547 1 98.38 94 MET A CA 1
ATOM 700 C C . MET A 1 94 ? 0.565 14.336 6.441 1 98.38 94 MET A C 1
ATOM 702 O O . MET A 1 94 ? 0.556 14.016 7.629 1 98.38 94 MET A O 1
ATOM 706 N N . TYR A 1 95 ? -0.342 15.078 5.941 1 98.19 95 TYR A N 1
ATOM 707 C CA . TYR A 1 95 ? -1.598 15.43 6.598 1 98.19 95 TYR A CA 1
ATOM 708 C C . TYR A 1 95 ? -2.77 14.695 5.953 1 98.19 95 TYR A C 1
ATOM 710 O O . TYR A 1 95 ? -2.898 14.68 4.727 1 98.19 95 TYR A O 1
ATOM 718 N N . VAL A 1 96 ? -3.615 14.094 6.738 1 96.44 96 VAL A N 1
ATOM 719 C CA . VAL A 1 96 ? -4.711 13.289 6.211 1 96.44 96 VAL A CA 1
ATOM 720 C C . VAL A 1 96 ? -5.973 13.523 7.043 1 96.44 96 VAL A C 1
ATOM 722 O O . VAL A 1 96 ? -5.891 13.75 8.25 1 96.44 96 VAL A O 1
ATOM 725 N N . THR A 1 97 ? -7.105 13.445 6.422 1 94.5 97 THR A N 1
ATOM 726 C CA . THR A 1 97 ? -8.352 13.672 7.137 1 94.5 97 THR A CA 1
ATOM 727 C C . THR A 1 97 ? -8.664 12.508 8.07 1 94.5 97 THR A C 1
ATOM 729 O O . THR A 1 97 ? -9.359 12.68 9.078 1 94.5 97 THR A O 1
ATOM 732 N N . LEU A 1 98 ? -8.172 11.359 7.684 1 88.25 98 LEU A N 1
ATOM 733 C CA . LEU A 1 98 ? -8.453 10.141 8.43 1 88.25 98 LEU A CA 1
ATOM 734 C C . LEU A 1 98 ? -7.168 9.375 8.727 1 88.25 98 LEU A C 1
ATOM 736 O O . LEU A 1 98 ? -6.215 9.438 7.949 1 88.25 98 LEU A O 1
ATOM 740 N N . GLU A 1 99 ? -7.199 8.688 9.805 1 86.12 99 GLU A N 1
ATOM 741 C CA . GLU A 1 99 ? -6.066 7.812 10.086 1 86.12 99 GLU A CA 1
ATOM 742 C C . GLU A 1 99 ? -5.684 6.996 8.859 1 86.12 99 GLU A C 1
ATOM 744 O O . GLU A 1 99 ? -6.535 6.344 8.25 1 86.12 99 GLU A O 1
ATOM 749 N N . PRO A 1 100 ? -4.391 7.023 8.5 1 88.5 100 PRO A N 1
ATOM 750 C CA . PRO A 1 100 ? -3.979 6.258 7.32 1 88.5 100 PRO A CA 1
ATOM 751 C C . PRO A 1 100 ? -4.199 4.754 7.488 1 88.5 100 PRO A C 1
ATOM 753 O O . PRO A 1 100 ? -3.996 4.219 8.578 1 88.5 100 PRO A O 1
ATOM 756 N N . CYS A 1 101 ? -4.586 4.125 6.43 1 83.5 101 CYS A N 1
ATOM 757 C CA . CYS A 1 101 ? -4.672 2.67 6.457 1 83.5 101 CYS A CA 1
ATOM 758 C C . CYS A 1 101 ? -3.281 2.043 6.465 1 83.5 101 CYS A C 1
ATOM 760 O O . CYS A 1 101 ? -2.279 2.74 6.293 1 83.5 101 CYS A O 1
ATOM 762 N N . LEU A 1 102 ? -3.229 0.793 6.605 1 82.56 102 LEU A N 1
ATOM 763 C CA . LEU A 1 102 ? -1.956 0.082 6.664 1 82.56 102 LEU A CA 1
ATOM 764 C C . LEU A 1 102 ? -1.187 0.235 5.355 1 82.56 102 LEU A C 1
ATOM 766 O O . LEU A 1 102 ? 0.044 0.325 5.359 1 82.56 102 LEU A O 1
ATOM 770 N N . MET A 1 103 ? -1.843 0.165 4.246 1 86.12 103 MET A N 1
ATOM 771 C CA . MET A 1 103 ? -1.203 0.344 2.943 1 86.12 103 MET A CA 1
ATOM 772 C C . MET A 1 103 ? -0.457 1.672 2.883 1 86.12 103 MET A C 1
ATOM 774 O O . MET A 1 103 ? 0.726 1.709 2.539 1 86.12 103 MET A O 1
ATOM 778 N N . CYS A 1 104 ? -1.152 2.678 3.26 1 92 104 CYS A N 1
ATOM 779 C CA . CYS A 1 104 ? -0.586 4.016 3.141 1 92 104 CYS A CA 1
ATOM 780 C C . CYS A 1 104 ? 0.5 4.246 4.184 1 92 104 CYS A C 1
ATOM 782 O O . CYS A 1 104 ? 1.507 4.898 3.906 1 92 104 CYS A O 1
ATOM 784 N N . LEU A 1 105 ? 0.229 3.734 5.375 1 86.56 105 LEU A N 1
ATOM 785 C CA . LEU A 1 105 ? 1.237 3.859 6.422 1 86.56 105 LEU A CA 1
ATOM 786 C C . LEU A 1 105 ? 2.545 3.197 6 1 86.56 105 LEU A C 1
ATOM 788 O O . LEU A 1 105 ? 3.619 3.787 6.141 1 86.56 105 LEU A O 1
ATOM 792 N N . SER A 1 106 ? 2.41 2.023 5.523 1 85.06 106 SER A N 1
ATOM 793 C CA . SER A 1 106 ? 3.582 1.287 5.062 1 85.06 106 SER A CA 1
ATOM 794 C C . SER A 1 106 ? 4.262 1.998 3.898 1 85.06 106 SER A C 1
ATOM 796 O O . SER A 1 106 ? 5.492 2.082 3.846 1 85.06 106 SER A O 1
ATOM 798 N N . ALA A 1 107 ? 3.494 2.492 2.998 1 91.62 107 ALA A N 1
ATOM 799 C CA . ALA A 1 107 ? 4.035 3.213 1.851 1 91.62 107 ALA A CA 1
ATOM 800 C C . ALA A 1 107 ? 4.832 4.434 2.299 1 91.62 107 ALA A C 1
ATOM 802 O O . ALA A 1 107 ? 5.926 4.691 1.788 1 91.62 107 ALA A O 1
ATOM 803 N N . MET A 1 108 ? 4.27 5.164 3.254 1 93.31 108 MET A N 1
ATOM 804 C CA . MET A 1 108 ? 4.957 6.348 3.764 1 93.31 108 MET A CA 1
ATOM 805 C C . MET A 1 108 ? 6.285 5.969 4.41 1 93.31 108 MET A C 1
ATOM 807 O O . MET A 1 108 ? 7.285 6.672 4.242 1 93.31 108 MET A O 1
ATOM 811 N N . SER A 1 109 ? 6.246 4.875 5.129 1 88.06 109 SER A N 1
ATOM 812 C CA . SER A 1 109 ? 7.48 4.387 5.738 1 88.06 109 SER A CA 1
ATOM 813 C C . SER A 1 109 ? 8.523 4.043 4.68 1 88.06 109 SER A C 1
ATOM 815 O O . SER A 1 109 ? 9.688 4.422 4.805 1 88.06 109 SER A O 1
ATOM 817 N N . LEU A 1 110 ? 8.094 3.4 3.621 1 88.56 110 LEU A N 1
ATOM 818 C CA . LEU A 1 110 ? 8.977 3.025 2.523 1 88.56 110 LEU A CA 1
ATOM 819 C C . LEU A 1 110 ? 9.625 4.258 1.897 1 88.56 110 LEU A C 1
ATOM 821 O O . LEU A 1 110 ? 10.805 4.242 1.562 1 88.56 110 LEU A O 1
ATOM 825 N N . VAL A 1 111 ? 8.852 5.27 1.762 1 93.38 111 VAL A N 1
ATOM 826 C CA . VAL A 1 111 ? 9.305 6.488 1.101 1 93.38 111 VAL A CA 1
ATOM 827 C C . VAL A 1 111 ? 10.227 7.266 2.035 1 93.38 111 VAL A C 1
ATOM 829 O O . VAL A 1 111 ? 11.109 8 1.579 1 93.38 111 VAL A O 1
ATOM 832 N N . GLY A 1 112 ? 9.977 7.129 3.316 1 92.31 112 GLY A N 1
ATOM 833 C CA . GLY A 1 112 ? 10.773 7.836 4.305 1 92.31 112 GLY A CA 1
ATOM 834 C C . GLY A 1 112 ? 10.078 9.062 4.871 1 92.31 112 GLY A C 1
ATOM 835 O O . GLY A 1 112 ? 10.734 10.023 5.266 1 92.31 112 GLY A O 1
ATOM 836 N N . ILE A 1 113 ? 8.773 9.109 4.84 1 95.44 113 ILE A N 1
ATOM 837 C CA . ILE A 1 113 ? 8.023 10.18 5.496 1 95.44 113 ILE A CA 1
ATOM 838 C C . ILE A 1 113 ? 8.039 9.961 7.008 1 95.44 113 ILE A C 1
ATOM 840 O O . ILE A 1 113 ? 7.562 8.93 7.496 1 95.44 113 ILE A O 1
ATOM 844 N N . PRO A 1 114 ? 8.492 10.875 7.793 1 94.06 114 PRO A N 1
ATOM 845 C CA . PRO A 1 114 ? 8.695 10.586 9.211 1 94.06 114 PRO A CA 1
ATOM 846 C C . PRO A 1 114 ? 7.48 10.93 10.07 1 94.06 114 PRO A C 1
ATOM 848 O O . PRO A 1 114 ? 7.41 10.531 11.234 1 94.06 114 PRO A O 1
ATOM 851 N N . ARG A 1 115 ? 6.551 11.711 9.508 1 94.25 115 ARG A N 1
ATOM 852 C CA . ARG A 1 115 ? 5.508 12.289 10.352 1 94.25 115 ARG A CA 1
ATOM 853 C C . ARG A 1 115 ? 4.172 12.344 9.625 1 94.25 115 ARG A C 1
ATOM 855 O O . ARG A 1 115 ? 4.117 12.703 8.445 1 94.25 115 ARG A O 1
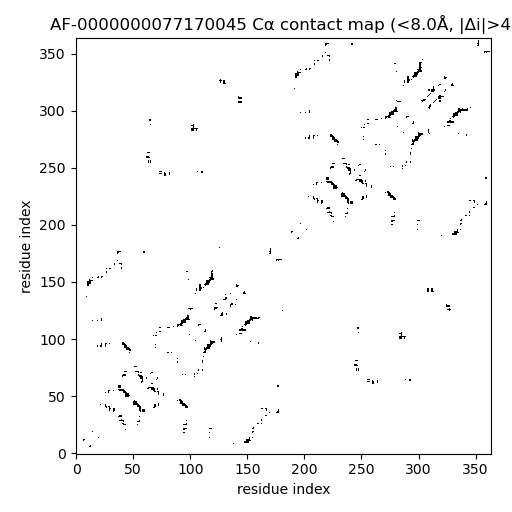ATOM 862 N N . VAL A 1 116 ? 3.152 11.914 10.375 1 94.44 116 VAL A N 1
ATOM 863 C CA . VAL A 1 116 ? 1.795 11.969 9.836 1 94.44 116 VAL A CA 1
ATOM 864 C C . VAL A 1 116 ? 0.863 12.617 10.867 1 94.44 116 VAL A C 1
ATOM 866 O O . VAL A 1 116 ? 0.875 12.242 12.039 1 94.44 116 VAL A O 1
ATOM 869 N N . VAL A 1 117 ? 0.082 13.602 10.422 1 94.5 117 VAL A N 1
ATOM 870 C CA . VAL A 1 117 ? -0.947 14.273 11.203 1 94.5 117 VAL A CA 1
ATOM 871 C C . VAL A 1 117 ? -2.324 13.977 10.617 1 94.5 117 VAL A C 1
ATOM 873 O O . VAL A 1 117 ? -2.518 14.055 9.406 1 94.5 117 VAL A O 1
ATOM 876 N N . TYR A 1 118 ? -3.295 13.586 11.453 1 92.25 118 TYR A N 1
ATOM 877 C CA . TYR A 1 118 ? -4.605 13.289 10.883 1 92.25 118 TYR A CA 1
ATOM 878 C C . TYR A 1 118 ? -5.719 13.695 11.836 1 92.25 118 TYR A C 1
ATOM 880 O O . TYR A 1 118 ? -5.484 13.867 13.039 1 92.25 118 TYR A O 1
ATOM 888 N N . ALA A 1 119 ? -6.855 13.93 11.312 1 91.44 119 ALA A N 1
ATOM 889 C CA . ALA A 1 119 ? -7.984 14.516 12.039 1 91.44 119 ALA A CA 1
ATOM 890 C C . ALA A 1 119 ? -8.75 13.438 12.805 1 91.44 119 ALA A C 1
ATOM 892 O O . ALA A 1 119 ? -8.883 13.523 14.031 1 91.44 119 ALA A O 1
ATOM 893 N N . ALA A 1 120 ? -9.297 12.469 12.172 1 79.81 120 ALA A N 1
ATOM 894 C CA . ALA A 1 120 ? -10.203 11.508 12.789 1 79.81 120 ALA A CA 1
ATOM 895 C C . ALA A 1 120 ? -9.648 10.094 12.711 1 79.81 120 ALA A C 1
ATOM 897 O O . ALA A 1 120 ? -8.797 9.805 11.867 1 79.81 120 ALA A O 1
ATOM 898 N N . LEU A 1 121 ? -9.93 9.359 13.852 1 69.81 121 LEU A N 1
ATOM 899 C CA . LEU A 1 121 ? -9.625 7.934 13.859 1 69.81 121 LEU A CA 1
ATOM 900 C C . LEU A 1 121 ? -10.75 7.133 13.219 1 69.81 121 LEU A C 1
ATOM 902 O O . LEU A 1 121 ? -11.898 7.574 13.195 1 69.81 121 LEU A O 1
ATOM 906 N N . SER A 1 122 ? -10.18 6.039 12.523 1 53.97 122 SER A N 1
ATOM 907 C CA . SER A 1 122 ? -11.211 5.191 11.938 1 53.97 122 SER A CA 1
ATOM 908 C C . SER A 1 122 ? -12.078 4.559 13.016 1 53.97 122 SER A C 1
ATOM 910 O O . SER A 1 122 ? -12.625 3.471 12.82 1 53.97 122 SER A O 1
ATOM 912 N N . GLU A 1 123 ? -11.922 4.504 14.227 1 48.66 123 GLU A N 1
ATOM 913 C CA . GLU A 1 123 ? -12.914 3.754 14.992 1 48.66 123 GLU A CA 1
ATOM 914 C C . GLU A 1 123 ? -14.078 3.312 14.109 1 48.66 123 GLU A C 1
ATOM 916 O O . GLU A 1 123 ? -14.609 2.209 14.273 1 48.66 123 GLU A O 1
ATOM 921 N N . ASP A 1 124 ? -14.961 4.062 13.664 1 36.41 124 ASP A N 1
ATOM 922 C CA . ASP A 1 124 ? -16.094 3.689 12.828 1 36.41 124 ASP A CA 1
ATOM 923 C C . ASP A 1 124 ? -15.641 3.141 11.484 1 36.41 124 ASP A C 1
ATOM 925 O O . ASP A 1 124 ? -16.438 2.613 10.711 1 36.41 124 ASP A O 1
ATOM 929 N N . ALA A 1 125 ? -14.656 3.623 10.703 1 36.25 125 ALA A N 1
ATOM 930 C CA . ALA A 1 125 ? -14.273 3.074 9.406 1 36.25 125 ALA A CA 1
ATOM 931 C C . ALA A 1 125 ? -13.578 1.724 9.562 1 36.25 125 ALA A C 1
ATOM 933 O O . ALA A 1 125 ? -12.914 1.473 10.57 1 36.25 125 ALA A O 1
ATOM 934 N N . ASN A 1 126 ? -13.906 0.561 8.844 1 34.34 126 ASN A N 1
ATOM 935 C CA . ASN A 1 126 ? -13.508 -0.842 8.781 1 34.34 126 ASN A CA 1
ATOM 936 C C . ASN A 1 126 ? -11.992 -0.999 8.875 1 34.34 126 ASN A C 1
ATOM 938 O O . ASN A 1 126 ? -11.484 -2.117 8.977 1 34.34 126 ASN A O 1
ATOM 942 N N . ILE A 1 127 ? -11.328 -0.411 8.023 1 32.69 127 ILE A N 1
ATOM 943 C CA . ILE A 1 127 ? -9.953 -0.804 7.699 1 32.69 127 ILE A CA 1
ATOM 944 C C . ILE A 1 127 ? -9.102 -0.79 8.969 1 32.69 127 ILE A C 1
ATOM 946 O O . ILE A 1 127 ? -8.32 -1.708 9.203 1 32.69 127 ILE A O 1
ATOM 950 N N . GLU A 1 128 ? -8.852 0.426 9.391 1 34.62 128 GLU A N 1
ATOM 951 C CA . GLU A 1 128 ? -7.746 0.801 10.266 1 34.62 128 GLU A CA 1
ATOM 952 C C . GLU A 1 128 ? -7.953 0.265 11.68 1 34.62 128 GLU A C 1
ATOM 954 O O . GLU A 1 128 ? -7.016 0.223 12.477 1 34.62 128 GLU A O 1
ATOM 959 N N . GLN A 1 129 ? -9.18 0.344 12.188 1 34.16 129 GLN A N 1
ATOM 960 C CA . GLN A 1 129 ? -9.383 -0.096 13.562 1 34.16 129 GLN A CA 1
ATOM 961 C C . GLN A 1 129 ? -8.867 -1.517 13.766 1 34.16 129 GLN A C 1
ATOM 963 O O . GLN A 1 129 ? -8.93 -2.051 14.875 1 34.16 129 GLN A O 1
ATOM 968 N N . ALA A 1 130 ? -9.008 -2.188 12.758 1 34.38 130 ALA A N 1
ATOM 969 C CA . ALA A 1 130 ? -8.406 -3.465 13.133 1 34.38 130 ALA A CA 1
ATOM 970 C C . ALA A 1 130 ? -6.992 -3.273 13.664 1 34.38 130 ALA A C 1
ATOM 972 O O . ALA A 1 130 ? -6.391 -4.207 14.195 1 34.38 130 ALA A O 1
ATOM 973 N N . LEU A 1 131 ? -6.273 -2.275 13.18 1 34.47 131 LEU A N 1
ATOM 974 C CA . LEU A 1 131 ? -5.148 -1.734 13.93 1 34.47 131 LEU A CA 1
ATOM 975 C C . LEU A 1 131 ? -5.555 -1.438 15.375 1 34.47 131 LEU A C 1
ATOM 977 O O . LEU A 1 131 ? -4.734 -0.979 16.172 1 34.47 131 LEU A O 1
ATOM 981 N N . LEU A 1 132 ? -6.801 -0.989 15.547 1 32.25 132 LEU A N 1
ATOM 982 C CA . LEU A 1 132 ? -7.293 -0.493 16.828 1 32.25 132 LEU A CA 1
ATOM 983 C C . LEU A 1 132 ? -6.91 -1.438 17.969 1 32.25 132 LEU A C 1
ATOM 985 O O . LEU A 1 132 ? -7.004 -1.075 19.141 1 32.25 132 LEU A O 1
ATOM 989 N N . GLU A 1 133 ? -7.391 -2.627 17.938 1 33.78 133 GLU A N 1
ATOM 990 C CA . GLU A 1 133 ? -7.332 -2.859 19.391 1 33.78 133 GLU A CA 1
ATOM 991 C C . GLU A 1 133 ? -5.992 -2.412 19.969 1 33.78 133 GLU A C 1
ATOM 993 O O . GLU A 1 133 ? -4.941 -2.92 19.562 1 33.78 133 GLU A O 1
ATOM 998 N N . GLY A 1 134 ? -5.652 -1.133 20.125 1 35.5 134 GLY A N 1
ATOM 999 C CA . GLY A 1 134 ? -4.59 -0.457 20.844 1 35.5 134 GLY A CA 1
ATOM 1000 C C . GLY A 1 134 ? -3.205 -0.952 20.469 1 35.5 134 GLY A C 1
ATOM 1001 O O . GLY A 1 134 ? -2.277 -0.156 20.297 1 35.5 134 GLY A O 1
ATOM 1002 N N . ALA A 1 135 ? -2.867 -2.096 20.672 1 37.28 135 ALA A N 1
ATOM 1003 C CA . ALA A 1 135 ? -1.562 -2.74 20.562 1 37.28 135 ALA A CA 1
ATOM 1004 C C . ALA A 1 135 ? -1.07 -2.713 19.109 1 37.28 135 ALA A C 1
ATOM 1006 O O . ALA A 1 135 ? 0.131 -2.59 18.859 1 37.28 135 ALA A O 1
ATOM 1007 N N . THR A 1 136 ? -2.029 -2.598 18.047 1 45.97 136 THR A N 1
ATOM 1008 C CA . THR A 1 136 ? -1.703 -3.002 16.688 1 45.97 136 THR A CA 1
ATOM 1009 C C . THR A 1 136 ? -1.076 -1.844 15.914 1 45.97 136 THR A C 1
ATOM 1011 O O . THR A 1 136 ? -0.036 -2.01 15.273 1 45.97 136 THR A O 1
ATOM 1014 N N . ALA A 1 137 ? -1.732 -0.556 15.914 1 48.53 137 ALA A N 1
ATOM 1015 C CA . ALA A 1 137 ? -1.092 0.473 15.094 1 48.53 137 ALA A CA 1
ATOM 1016 C C . ALA A 1 137 ? 0.345 0.715 15.547 1 48.53 137 ALA A C 1
ATOM 1018 O O . ALA A 1 137 ? 1.254 0.823 14.719 1 48.53 137 ALA A O 1
ATOM 1019 N N . ARG A 1 138 ? 0.338 0.775 16.844 1 51.53 138 ARG A N 1
ATOM 1020 C CA . ARG A 1 138 ? 1.678 0.997 17.375 1 51.53 138 ARG A CA 1
ATOM 1021 C C . ARG A 1 138 ? 2.609 -0.155 17.016 1 51.53 138 ARG A C 1
ATOM 1023 O O . ARG A 1 138 ? 3.766 0.066 16.656 1 51.53 138 ARG A O 1
ATOM 1030 N N . ASN A 1 139 ? 1.988 -1.247 17.172 1 56.88 139 ASN A N 1
ATOM 1031 C CA . ASN A 1 139 ? 2.824 -2.4 16.859 1 56.88 139 ASN A CA 1
ATOM 1032 C C . ASN A 1 139 ? 3.189 -2.438 15.375 1 56.88 139 ASN A C 1
ATOM 1034 O O . ASN A 1 139 ? 4.336 -2.725 15.016 1 56.88 139 ASN A O 1
ATOM 1038 N N . VAL A 1 140 ? 2.24 -2.01 14.625 1 61.94 140 VAL A N 1
ATOM 1039 C CA . VAL A 1 140 ? 2.496 -2 13.188 1 61.94 140 VAL A CA 1
ATOM 1040 C C . VAL A 1 140 ? 3.49 -0.892 12.852 1 61.94 140 VAL A C 1
ATOM 1042 O O . VAL A 1 140 ? 4.402 -1.093 12.047 1 61.94 140 VAL A O 1
ATOM 1045 N N . ASN A 1 141 ? 3.16 0.161 13.586 1 63.97 141 ASN A N 1
ATOM 1046 C CA . ASN A 1 141 ? 4.066 1.278 13.344 1 63.97 141 ASN A CA 1
ATOM 1047 C C . ASN A 1 141 ? 5.504 0.919 13.711 1 63.97 141 ASN A C 1
ATOM 1049 O O . ASN A 1 141 ? 6.441 1.264 12.984 1 63.97 141 ASN A O 1
ATOM 1053 N N . ASP A 1 142 ? 5.605 0.167 14.719 1 62.81 142 ASP A N 1
ATOM 1054 C CA . ASP A 1 142 ? 6.938 -0.209 15.188 1 62.81 142 ASP A CA 1
ATOM 1055 C C . ASP A 1 142 ? 7.582 -1.222 14.242 1 62.81 142 ASP A C 1
ATOM 1057 O O . ASP A 1 142 ? 8.805 -1.381 14.242 1 62.81 142 ASP A O 1
ATOM 1061 N N . ALA A 1 143 ? 6.664 -1.724 13.406 1 60.06 143 ALA A N 1
ATOM 1062 C CA . ALA A 1 143 ? 7.145 -2.812 12.562 1 60.06 143 ALA A CA 1
ATOM 1063 C C . ALA A 1 143 ? 7.43 -2.32 11.148 1 60.06 143 ALA A C 1
ATOM 1065 O O . ALA A 1 143 ? 7.852 -3.098 10.289 1 60.06 143 ALA A O 1
ATOM 1066 N N . LEU A 1 144 ? 7.281 -1.06 11.086 1 64.81 144 LEU A N 1
ATOM 1067 C CA . LEU A 1 144 ? 7.477 -0.525 9.742 1 64.81 144 LEU A CA 1
ATOM 1068 C C . LEU A 1 144 ? 8.945 -0.579 9.344 1 64.81 144 LEU A C 1
ATOM 1070 O O . LEU A 1 144 ? 9.828 -0.469 10.195 1 64.81 144 LEU A O 1
ATOM 1074 N N . VAL A 1 145 ? 9.219 -0.875 8.102 1 56.62 145 VAL A N 1
ATOM 1075 C CA . VAL A 1 145 ? 10.508 -1.204 7.496 1 56.62 145 VAL A CA 1
ATOM 1076 C C . VAL A 1 145 ? 11.531 -0.133 7.852 1 56.62 145 VAL A C 1
ATOM 1078 O O . VAL A 1 145 ? 12.68 -0.449 8.195 1 56.62 145 VAL A O 1
ATOM 1081 N N . ARG A 1 146 ? 11.172 1.072 7.633 1 62.19 146 ARG A N 1
ATOM 1082 C CA . ARG A 1 146 ? 12.148 2.123 7.898 1 62.19 146 ARG A CA 1
ATOM 1083 C C . ARG A 1 146 ? 11.961 2.713 9.289 1 62.19 146 ARG A C 1
ATOM 1085 O O . ARG A 1 146 ? 12.445 3.807 9.578 1 62.19 146 ARG A O 1
ATOM 1092 N N . GLY A 1 147 ? 11.219 1.987 10.102 1 64.69 147 GLY A N 1
ATOM 1093 C CA . GLY A 1 147 ? 10.984 2.445 11.461 1 64.69 147 GLY A CA 1
ATOM 1094 C C . GLY A 1 147 ? 9.641 3.127 11.641 1 64.69 147 GLY A C 1
ATOM 1095 O O . GLY A 1 147 ? 8.898 3.322 10.672 1 64.69 147 GLY A O 1
ATOM 1096 N N . PRO A 1 148 ? 9.461 3.561 12.883 1 73.44 148 PRO A N 1
ATOM 1097 C CA . PRO A 1 148 ? 8.156 4.145 13.188 1 73.44 148 PRO A CA 1
ATOM 1098 C C . PRO A 1 148 ? 8.023 5.586 12.703 1 73.44 148 PRO A C 1
ATOM 1100 O O . PRO A 1 148 ? 9.023 6.297 12.594 1 73.44 148 PRO A O 1
ATOM 1103 N N . LEU A 1 149 ? 6.828 5.91 12.305 1 85.62 149 LEU A N 1
ATOM 1104 C CA . LEU A 1 149 ? 6.445 7.285 12 1 85.62 149 LEU A CA 1
ATOM 1105 C C . LEU A 1 149 ? 5.941 8 13.242 1 85.62 149 LEU A C 1
ATOM 1107 O O . LEU A 1 149 ? 5.348 7.375 14.125 1 85.62 149 LEU A O 1
ATOM 1111 N N . GLU A 1 150 ? 6.234 9.281 13.32 1 88.31 150 GLU A N 1
ATOM 1112 C CA . GLU A 1 150 ? 5.523 10.086 14.312 1 88.31 150 GLU A CA 1
ATOM 1113 C C . GLU A 1 150 ? 4.062 10.281 13.922 1 88.31 150 GLU A C 1
ATOM 1115 O O . GLU A 1 150 ? 3.762 10.828 12.859 1 88.31 150 GLU A O 1
ATOM 1120 N N . LEU A 1 151 ? 3.227 9.844 14.758 1 87.75 151 LEU A N 1
ATOM 1121 C CA . LEU A 1 151 ? 1.792 10 14.531 1 87.75 151 LEU A CA 1
ATOM 1122 C C . LEU A 1 151 ? 1.222 11.102 15.414 1 87.75 151 LEU A C 1
ATOM 1124 O O . LEU A 1 151 ? 1.484 11.148 16.609 1 87.75 151 LEU A O 1
ATOM 1128 N N . VAL A 1 152 ? 0.464 12.031 14.828 1 89.44 152 VAL A N 1
ATOM 1129 C CA . VAL A 1 152 ? -0.223 13.109 15.531 1 89.44 152 VAL A CA 1
ATOM 1130 C C . VAL A 1 152 ? -1.723 13.031 15.258 1 89.44 152 VAL A C 1
ATOM 1132 O O . VAL A 1 152 ? -2.219 13.664 14.32 1 89.44 152 VAL A O 1
ATOM 1135 N N . PRO A 1 153 ? -2.459 12.336 16.094 1 87.75 153 PRO A N 1
ATOM 1136 C CA . PRO A 1 153 ? -3.887 12.109 15.852 1 87.75 153 PRO A CA 1
ATOM 1137 C C . PRO A 1 153 ? -4.766 13.227 16.406 1 87.75 153 PRO A C 1
ATOM 1139 O O . PRO A 1 153 ? -4.312 14.023 17.234 1 87.75 153 PRO A O 1
ATOM 1142 N N . GLY A 1 154 ? -5.988 13.32 15.883 1 87.06 154 GLY A N 1
ATOM 1143 C CA . GLY A 1 154 ? -7.078 14.031 16.531 1 87.06 154 GLY A CA 1
ATOM 1144 C C . GLY A 1 154 ? -7.051 15.523 16.281 1 87.06 154 GLY A C 1
ATOM 1145 O O . GLY A 1 154 ? -7.688 16.297 17.016 1 87.06 154 GLY A O 1
ATOM 1146 N N . VAL A 1 155 ? -6.215 15.984 15.359 1 92.38 155 VAL A N 1
ATOM 1147 C CA . VAL A 1 155 ? -6.223 17.406 15.016 1 92.38 155 VAL A CA 1
ATOM 1148 C C . VAL A 1 155 ? -7.488 17.734 14.234 1 92.38 155 VAL A C 1
ATOM 1150 O O . VAL A 1 155 ? -7.742 17.156 13.172 1 92.38 155 VAL A O 1
ATOM 1153 N N . ARG A 1 156 ? -8.359 18.672 14.742 1 94.38 156 ARG A N 1
ATOM 1154 C CA . ARG A 1 156 ? -9.664 18.953 14.164 1 94.38 156 ARG A CA 1
ATOM 1155 C C . ARG A 1 156 ? -10.531 17.688 14.133 1 94.38 156 ARG A C 1
ATOM 1157 O O . ARG A 1 156 ? -11.188 17.406 13.125 1 94.38 156 ARG A O 1
ATOM 1164 N N . ARG A 1 157 ? -10.516 16.984 15.156 1 89.75 157 ARG A N 1
ATOM 1165 C CA . ARG A 1 157 ? -11.172 15.688 15.242 1 89.75 157 ARG A CA 1
ATOM 1166 C C . ARG A 1 157 ? -12.664 15.805 14.922 1 89.75 157 ARG A C 1
ATOM 1168 O O . ARG A 1 157 ? -13.211 14.992 14.18 1 89.75 157 ARG A O 1
ATOM 1175 N N . GLU A 1 158 ? -13.352 16.75 15.461 1 90.44 158 GLU A N 1
ATOM 1176 C CA . GLU A 1 158 ? -14.789 16.922 15.242 1 90.44 158 GLU A CA 1
ATOM 1177 C C . GLU A 1 158 ? -15.094 17.141 13.766 1 90.44 158 GLU A C 1
ATOM 1179 O O . GLU A 1 158 ? -16.031 16.562 13.227 1 90.44 158 GLU A O 1
ATOM 1184 N N . GLU A 1 159 ? -14.312 18 13.148 1 92.94 159 GLU A N 1
ATOM 1185 C CA . GLU A 1 159 ? -14.484 18.234 11.719 1 92.94 159 GLU A CA 1
ATOM 1186 C C . GLU A 1 159 ? -14.234 16.953 10.914 1 92.94 159 GLU A C 1
ATOM 1188 O O . GLU A 1 159 ? -14.914 16.703 9.922 1 92.94 159 GLU A O 1
ATOM 1193 N N . GLY A 1 160 ? -13.227 16.188 11.344 1 89.88 160 GLY A N 1
ATOM 1194 C CA . GLY A 1 160 ? -12.969 14.914 10.703 1 89.88 160 GLY A CA 1
ATOM 1195 C C . GLY A 1 160 ? -14.125 13.945 10.812 1 89.88 160 GLY A C 1
ATOM 1196 O O . GLY A 1 160 ? -14.469 13.266 9.844 1 89.88 160 GLY A O 1
ATOM 1197 N N . ILE A 1 161 ? -14.719 13.922 11.898 1 86.44 161 ILE A N 1
ATOM 1198 C CA . ILE A 1 161 ? -15.859 13.039 12.148 1 86.44 161 ILE A CA 1
ATOM 1199 C C . ILE A 1 161 ? -17.047 13.477 11.289 1 86.44 161 ILE A C 1
ATOM 1201 O O . ILE A 1 161 ? -17.734 12.633 10.703 1 86.44 161 ILE A O 1
ATOM 1205 N N . LYS A 1 162 ? -17.281 14.703 11.219 1 89.69 162 LYS A N 1
ATOM 1206 C CA . LYS A 1 162 ? -18.359 15.227 10.383 1 89.69 162 LYS A CA 1
ATOM 1207 C C . LYS A 1 162 ? -18.172 14.82 8.922 1 89.69 162 LYS A C 1
ATOM 1209 O O . LYS A 1 162 ? -19.156 14.523 8.227 1 89.69 162 LYS A O 1
ATOM 1214 N N . LEU A 1 163 ? -16.969 14.883 8.492 1 89.12 163 LEU A N 1
ATOM 1215 C CA . LEU A 1 163 ? -16.656 14.461 7.133 1 89.12 163 LEU A CA 1
ATOM 1216 C C . LEU A 1 163 ? -17.031 13 6.918 1 89.12 163 LEU A C 1
ATOM 1218 O O . LEU A 1 163 ? -17.609 12.656 5.887 1 89.12 163 LEU A O 1
ATOM 1222 N N . LEU A 1 164 ? -16.703 12.125 7.859 1 82.94 164 LEU A N 1
ATOM 1223 C CA . LEU A 1 164 ? -17.047 10.711 7.789 1 82.94 164 LEU A CA 1
ATOM 1224 C C . LEU A 1 164 ? -18.562 10.531 7.727 1 82.94 164 LEU A C 1
ATOM 1226 O O . LEU A 1 164 ? -19.062 9.68 6.977 1 82.94 164 LEU A O 1
ATOM 1230 N N . GLU A 1 165 ? -19.234 11.297 8.453 1 83.69 165 GLU A N 1
ATOM 1231 C CA . GLU A 1 165 ? -20.703 11.242 8.461 1 83.69 165 GLU A CA 1
ATOM 1232 C C . GLU A 1 165 ? -21.266 11.633 7.102 1 83.69 165 GLU A C 1
ATOM 1234 O O . GLU A 1 165 ? -22.25 11.031 6.633 1 83.69 165 GLU A O 1
ATOM 1239 N N . ARG A 1 166 ? -20.672 12.57 6.559 1 85.06 166 ARG A N 1
ATOM 1240 C CA . ARG A 1 166 ? -21.109 13 5.234 1 85.06 166 ARG A CA 1
ATOM 1241 C C . ARG A 1 166 ? -20.922 11.891 4.207 1 85.06 166 ARG A C 1
ATOM 1243 O O . ARG A 1 166 ? -21.75 11.719 3.309 1 85.06 166 ARG A O 1
ATOM 1250 N N . MET A 1 167 ? -19.844 11.188 4.387 1 80.62 167 MET A N 1
ATOM 1251 C CA . MET A 1 167 ? -19.547 10.102 3.461 1 80.62 167 MET A CA 1
ATOM 1252 C C . MET A 1 167 ? -20.547 8.953 3.631 1 80.62 167 MET A C 1
ATOM 1254 O O . MET A 1 167 ? -20.953 8.328 2.65 1 80.62 167 MET A O 1
ATOM 1258 N N . ASP A 1 168 ? -20.844 8.57 4.852 1 74.44 168 ASP A N 1
ATOM 1259 C CA . ASP A 1 168 ? -21.781 7.496 5.148 1 74.44 168 ASP A CA 1
ATOM 1260 C C . ASP A 1 168 ? -23.172 7.812 4.594 1 74.44 168 ASP A C 1
ATOM 1262 O O . ASP A 1 168 ? -23.859 6.922 4.09 1 74.44 168 ASP A O 1
ATOM 1266 N N . MET A 1 169 ? -23.5 8.969 4.785 1 64.88 169 MET A N 1
ATOM 1267 C CA . MET A 1 169 ? -24.812 9.398 4.289 1 64.88 169 MET A CA 1
ATOM 1268 C C . MET A 1 169 ? -24.875 9.266 2.771 1 64.88 169 MET A C 1
ATOM 1270 O O . MET A 1 169 ? -25.938 8.969 2.223 1 64.88 169 MET A O 1
ATOM 1274 N N . ARG A 1 170 ? -23.797 9.352 2.182 1 59.47 170 ARG A N 1
ATOM 1275 C CA . ARG A 1 170 ? -23.766 9.25 0.727 1 59.47 170 ARG A CA 1
ATOM 1276 C C . ARG A 1 170 ? -23.641 7.797 0.283 1 59.47 170 ARG A C 1
ATOM 1278 O O . ARG A 1 170 ? -24.141 7.422 -0.783 1 59.47 170 ARG A O 1
ATOM 1285 N N . ARG A 1 171 ? -22.906 6.941 0.983 1 59.09 171 ARG A N 1
ATOM 1286 C CA . ARG A 1 171 ? -22.797 5.52 0.67 1 59.09 171 ARG A CA 1
ATOM 1287 C C . ARG A 1 171 ? -24.156 4.84 0.732 1 59.09 171 ARG A C 1
ATOM 1289 O O . ARG A 1 171 ? -24.438 3.92 -0.04 1 59.09 171 ARG A O 1
ATOM 1296 N N . GLY A 1 172 ? -24.938 5.082 1.808 1 47.97 172 GLY A N 1
ATOM 1297 C CA . GLY A 1 172 ? -26.297 4.562 1.893 1 47.97 172 GLY A CA 1
ATOM 1298 C C . GLY A 1 172 ? -27.188 5.035 0.761 1 47.97 172 GLY A C 1
ATOM 1299 O O . GLY A 1 172 ? -28.328 4.582 0.628 1 47.97 172 GLY A O 1
ATOM 1300 N N . ASP A 1 173 ? -26.672 6.031 0.086 1 43.28 173 ASP A N 1
ATOM 1301 C CA . ASP A 1 173 ? -27.438 6.43 -1.094 1 43.28 173 ASP A CA 1
ATOM 1302 C C . ASP A 1 173 ? -27.047 5.578 -2.305 1 43.28 173 ASP A C 1
ATOM 1304 O O . ASP A 1 173 ? -25.891 5.586 -2.736 1 43.28 173 ASP A O 1
ATOM 1308 N N . PRO A 1 174 ? -27.688 4.453 -2.693 1 43.09 174 PRO A N 1
ATOM 1309 C CA . PRO A 1 174 ? -27.453 3.549 -3.822 1 43.09 174 PRO A CA 1
ATOM 1310 C C . PRO A 1 174 ? -26.812 4.254 -5.016 1 43.09 174 PRO A C 1
ATOM 1312 O O . PRO A 1 174 ? -26.125 3.621 -5.809 1 43.09 174 PRO A O 1
ATOM 1315 N N . ASP A 1 175 ? -27.219 5.418 -5.301 1 38.69 175 ASP A N 1
ATOM 1316 C CA . ASP A 1 175 ? -26.797 6.188 -6.473 1 38.69 175 ASP A CA 1
ATOM 1317 C C . ASP A 1 175 ? -25.422 6.812 -6.254 1 38.69 175 ASP A C 1
ATOM 1319 O O . ASP A 1 175 ? -24.953 7.578 -7.094 1 38.69 175 ASP A O 1
ATOM 1323 N N . SER A 1 176 ? -24.938 6.707 -5.062 1 42.78 176 SER A N 1
ATOM 1324 C CA . SER A 1 176 ? -23.797 7.574 -4.746 1 42.78 176 SER A CA 1
ATOM 1325 C C . SER A 1 176 ? -22.5 6.988 -5.27 1 42.78 176 SER A C 1
ATOM 1327 O O . SER A 1 176 ? -21.484 7.688 -5.355 1 42.78 176 SER A O 1
ATOM 1329 N N . GLY A 1 177 ? -22.297 6.215 -6.203 1 37.03 177 GLY A N 1
ATOM 1330 C CA . GLY A 1 177 ? -21.109 5.66 -6.848 1 37.03 177 GLY A CA 1
ATOM 1331 C C . GLY A 1 177 ? -19.984 5.371 -5.879 1 37.03 177 GLY A C 1
ATOM 1332 O O . GLY A 1 177 ? -18.859 5.094 -6.297 1 37.03 177 GLY A O 1
ATOM 1333 N N . VAL A 1 178 ? -20.125 5.734 -4.562 1 39.72 178 VAL A N 1
ATOM 1334 C CA . VAL A 1 178 ? -19.047 5.488 -3.617 1 39.72 178 VAL A CA 1
ATOM 1335 C C . VAL A 1 178 ? -18.938 3.992 -3.33 1 39.72 178 VAL A C 1
ATOM 1337 O O . VAL A 1 178 ? -19.938 3.33 -3.068 1 39.72 178 VAL A O 1
ATOM 1340 N N . GLY A 1 179 ? -18.156 3.221 -3.912 1 36.41 179 GLY A N 1
ATOM 1341 C CA . GLY A 1 179 ? -17.969 1.787 -3.754 1 36.41 179 GLY A CA 1
ATOM 1342 C C . GLY A 1 179 ? -18.094 1.326 -2.312 1 36.41 179 GLY A C 1
ATOM 1343 O O . GLY A 1 179 ? -17.844 2.1 -1.386 1 36.41 179 GLY A O 1
ATOM 1344 N N . HIS A 1 180 ? -18.922 0.261 -1.972 1 34.22 180 HIS A N 1
ATOM 1345 C CA . HIS A 1 180 ? -19.344 -0.396 -0.741 1 34.22 180 HIS A CA 1
ATOM 1346 C C . HIS A 1 180 ? -18.172 -0.626 0.197 1 34.22 180 HIS A C 1
ATOM 1348 O O . HIS A 1 180 ? -17.219 -1.318 -0.159 1 34.22 180 HIS A O 1
ATOM 1354 N N . THR A 1 181 ? -17.734 0.29 0.915 1 32.12 181 THR A N 1
ATOM 1355 C CA . THR A 1 181 ? -16.969 -0.109 2.092 1 32.12 181 THR A CA 1
ATOM 1356 C C . THR A 1 181 ? -17.797 -1.033 2.984 1 32.12 181 THR A C 1
ATOM 1358 O O . THR A 1 181 ? -17.406 -1.312 4.121 1 32.12 181 THR A O 1
ATOM 1361 N N . ASP A 1 182 ? -18.812 -1.866 2.609 1 28.23 182 ASP A N 1
ATOM 1362 C CA . ASP A 1 182 ? -19.469 -2.748 3.574 1 28.23 182 ASP A CA 1
ATOM 1363 C C . ASP A 1 182 ? -18.531 -3.885 3.992 1 28.23 182 ASP A C 1
ATOM 1365 O O . ASP A 1 182 ? -17.797 -4.422 3.166 1 28.23 182 ASP A O 1
ATOM 1369 N N . MET B 1 1 ? 1.124 -33.719 10.875 1 31.56 1 MET B N 1
ATOM 1370 C CA . MET B 1 1 ? -0.309 -33.562 11.094 1 31.56 1 MET B CA 1
ATOM 1371 C C . MET B 1 1 ? -0.594 -32.25 11.836 1 31.56 1 MET B C 1
ATOM 1373 O O . MET B 1 1 ? -1.463 -31.484 11.43 1 31.56 1 MET B O 1
ATOM 1377 N N . ALA B 1 2 ? -0.091 -32.156 13.031 1 39.16 2 ALA B N 1
ATOM 1378 C CA . ALA B 1 2 ? -0.302 -30.938 13.828 1 39.16 2 ALA B CA 1
ATOM 1379 C C . ALA B 1 2 ? 0.228 -29.703 13.109 1 39.16 2 ALA B C 1
ATOM 1381 O O . ALA B 1 2 ? -0.342 -28.625 13.227 1 39.16 2 ALA B O 1
ATOM 1382 N N . GLU B 1 3 ? 1.424 -29.844 12.469 1 32.12 3 GLU B N 1
ATOM 1383 C CA . GLU B 1 3 ? 2.021 -28.75 11.695 1 32.12 3 GLU B CA 1
ATOM 1384 C C . GLU B 1 3 ? 1.125 -28.359 10.523 1 32.12 3 GLU B C 1
ATOM 1386 O O . GLU B 1 3 ? 0.983 -27.172 10.227 1 32.12 3 GLU B O 1
ATOM 1391 N N . SER B 1 4 ? 0.574 -29.281 9.867 1 36.16 4 SER B N 1
ATOM 1392 C CA . SER B 1 4 ? -0.38 -29.062 8.781 1 36.16 4 SER B CA 1
ATOM 1393 C C . SER B 1 4 ? -1.6 -28.281 9.266 1 36.16 4 SER B C 1
ATOM 1395 O O . SER B 1 4 ? -2.111 -27.422 8.555 1 36.16 4 SER B O 1
ATOM 1397 N N . LEU B 1 5 ? -2.053 -28.656 10.328 1 33.12 5 LEU B N 1
ATOM 1398 C CA . LEU B 1 5 ? -3.246 -28.062 10.922 1 33.12 5 LEU B CA 1
ATOM 1399 C C . LEU B 1 5 ? -2.975 -26.641 11.367 1 33.12 5 LEU B C 1
ATOM 1401 O O . LEU B 1 5 ? -3.83 -25.766 11.211 1 33.12 5 LEU B O 1
ATOM 1405 N N . ARG B 1 6 ? -1.905 -26.484 12.078 1 36.53 6 ARG B N 1
ATOM 1406 C CA . ARG B 1 6 ? -1.52 -25.141 12.516 1 36.53 6 ARG B CA 1
ATOM 1407 C C . ARG B 1 6 ? -1.296 -24.219 11.328 1 36.53 6 ARG B C 1
ATOM 1409 O O . ARG B 1 6 ? -1.633 -23.031 11.383 1 36.53 6 ARG B O 1
ATOM 1416 N N . ILE B 1 7 ? -0.7 -24.828 10.203 1 36.09 7 ILE B N 1
ATOM 1417 C CA . ILE B 1 7 ? -0.517 -24.156 8.922 1 36.09 7 ILE B CA 1
ATOM 1418 C C . ILE B 1 7 ? -1.878 -23.812 8.32 1 36.09 7 ILE B C 1
ATOM 1420 O O . ILE B 1 7 ? -2.078 -22.703 7.828 1 36.09 7 ILE B O 1
ATOM 1424 N N . ALA B 1 8 ? -2.791 -24.828 8.312 1 40.66 8 ALA B N 1
ATOM 1425 C CA . ALA B 1 8 ? -4.16 -24.609 7.855 1 40.66 8 ALA B CA 1
ATOM 1426 C C . ALA B 1 8 ? -4.844 -23.516 8.664 1 40.66 8 ALA B C 1
ATOM 1428 O O . ALA B 1 8 ? -5.562 -22.672 8.109 1 40.66 8 ALA B O 1
ATOM 1429 N N . ALA B 1 9 ? -4.691 -23.656 9.867 1 42.53 9 ALA B N 1
ATOM 1430 C CA . ALA B 1 9 ? -5.336 -22.766 10.844 1 42.53 9 ALA B CA 1
ATOM 1431 C C . ALA B 1 9 ? -4.805 -21.344 10.727 1 42.53 9 ALA B C 1
ATOM 1433 O O . ALA B 1 9 ? -5.508 -20.391 11.055 1 42.53 9 ALA B O 1
ATOM 1434 N N . MET B 1 10 ? -3.514 -21.266 10.211 1 47.5 10 MET B N 1
ATOM 1435 C CA . MET B 1 10 ? -2.865 -19.953 10.086 1 47.5 10 MET B CA 1
ATOM 1436 C C . MET B 1 10 ? -3.15 -19.344 8.727 1 47.5 10 MET B C 1
ATOM 1438 O O . MET B 1 10 ? -2.645 -18.266 8.414 1 47.5 10 MET B O 1
ATOM 1442 N N . GLY B 1 11 ? -4.09 -20 7.945 1 56.12 11 GLY B N 1
ATOM 1443 C CA . GLY B 1 11 ? -4.445 -19.578 6.602 1 56.12 11 GLY B CA 1
ATOM 1444 C C . GLY B 1 11 ? -3.395 -19.922 5.566 1 56.12 11 GLY B C 1
ATOM 1445 O O . GLY B 1 11 ? -3.234 -19.219 4.57 1 56.12 11 GLY B O 1
ATOM 1446 N N . ILE B 1 12 ? -2.537 -20.859 6.027 1 63.5 12 ILE B N 1
ATOM 1447 C CA . ILE B 1 12 ? -1.462 -21.297 5.145 1 63.5 12 ILE B CA 1
ATOM 1448 C C . ILE B 1 12 ? -1.944 -22.453 4.285 1 63.5 12 ILE B C 1
ATOM 1450 O O . ILE B 1 12 ? -2.359 -23.5 4.809 1 63.5 12 ILE B O 1
ATOM 1454 N N . GLY B 1 13 ? -2.096 -22.266 3.016 1 72.06 13 GLY B N 1
ATOM 1455 C CA . GLY B 1 13 ? -2.527 -23.281 2.076 1 72.06 13 GLY B CA 1
ATOM 1456 C C . GLY B 1 13 ? -1.372 -24.062 1.462 1 72.06 13 GLY B C 1
ATOM 1457 O O . GLY B 1 13 ? -0.211 -23.672 1.621 1 72.06 13 GLY B O 1
ATOM 1458 N N . LEU B 1 14 ? -1.655 -25.281 0.937 1 84.25 14 LEU B N 1
ATOM 1459 C CA . LEU B 1 14 ? -0.685 -26.094 0.212 1 84.25 14 LEU B CA 1
ATOM 1460 C C . LEU B 1 14 ? -0.642 -25.703 -1.262 1 84.25 14 LEU B C 1
ATOM 1462 O O . LEU B 1 14 ? -1.681 -25.422 -1.866 1 84.25 14 LEU B O 1
ATOM 1466 N N . PRO B 1 15 ? 0.622 -25.75 -1.83 1 92.38 15 PRO B N 1
ATOM 1467 C CA . PRO B 1 15 ? 0.729 -25.375 -3.24 1 92.38 15 PRO B CA 1
ATOM 1468 C C . PRO B 1 15 ? 0.242 -26.469 -4.188 1 92.38 15 PRO B C 1
ATOM 1470 O O . PRO B 1 15 ? 0.414 -27.656 -3.904 1 92.38 15 PRO B O 1
ATOM 1473 N N . THR B 1 16 ? -0.399 -26.078 -5.281 1 93.88 16 THR B N 1
ATOM 1474 C CA . THR B 1 16 ? -0.749 -26.953 -6.383 1 93.88 16 THR B CA 1
ATOM 1475 C C . THR B 1 16 ? 0.342 -26.953 -7.449 1 93.88 16 THR B C 1
ATOM 1477 O O . THR B 1 16 ? 1.274 -26.156 -7.391 1 93.88 16 THR B O 1
ATOM 1480 N N . GLU B 1 17 ? 0.167 -27.891 -8.391 1 95.12 17 GLU B N 1
ATOM 1481 C CA . GLU B 1 17 ? 1.094 -27.891 -9.523 1 95.12 17 GLU B CA 1
ATOM 1482 C C . GLU B 1 17 ? 0.989 -26.578 -10.312 1 95.12 17 GLU B C 1
ATOM 1484 O O . GLU B 1 17 ? 1.995 -26.062 -10.797 1 95.12 17 GLU B O 1
ATOM 1489 N N . TYR B 1 18 ? -0.171 -26.125 -10.445 1 96.25 18 TYR B N 1
ATOM 1490 C CA . TYR B 1 18 ? -0.379 -24.844 -11.125 1 96.25 18 TYR B CA 1
ATOM 1491 C C . TYR B 1 18 ? 0.319 -23.719 -10.391 1 96.25 18 TYR B C 1
ATOM 1493 O O . TYR B 1 18 ? 0.891 -22.812 -11.008 1 96.25 18 TYR B O 1
ATOM 1501 N N . ASP B 1 19 ? 0.272 -23.734 -9.062 1 97.31 19 ASP B N 1
ATOM 1502 C CA . ASP B 1 19 ? 0.97 -22.734 -8.258 1 97.31 19 ASP B CA 1
ATOM 1503 C C . ASP B 1 19 ? 2.469 -22.734 -8.555 1 97.31 19 ASP B C 1
ATOM 1505 O O . ASP B 1 19 ? 3.086 -21.672 -8.68 1 97.31 19 ASP B O 1
ATOM 1509 N N . ILE B 1 20 ? 2.998 -23.922 -8.664 1 97.25 20 ILE B N 1
ATOM 1510 C CA . ILE B 1 20 ? 4.426 -24.078 -8.93 1 97.25 20 ILE B CA 1
ATOM 1511 C C . ILE B 1 20 ? 4.77 -23.484 -10.289 1 97.25 20 ILE B C 1
ATOM 1513 O O . ILE B 1 20 ? 5.742 -22.734 -10.414 1 97.25 20 ILE B O 1
ATOM 1517 N N . ASP B 1 21 ? 3.951 -23.781 -11.297 1 97.81 21 ASP B N 1
ATOM 1518 C CA . ASP B 1 21 ? 4.156 -23.234 -12.641 1 97.81 21 ASP B CA 1
ATOM 1519 C C . ASP B 1 21 ? 4.105 -21.719 -12.625 1 97.81 21 ASP B C 1
ATOM 1521 O O . ASP B 1 21 ? 4.922 -21.062 -13.273 1 97.81 21 ASP B O 1
ATOM 1525 N N . CYS B 1 22 ? 3.193 -21.156 -11.969 1 98.25 22 CYS B N 1
ATOM 1526 C CA . CYS B 1 22 ? 3.035 -19.703 -11.891 1 98.25 22 CYS B CA 1
ATOM 1527 C C . CYS B 1 22 ? 4.234 -19.062 -11.203 1 98.25 22 CYS B C 1
ATOM 1529 O O . CYS B 1 22 ? 4.734 -18.031 -11.656 1 98.25 22 CYS B O 1
ATOM 1531 N N . ILE B 1 23 ? 4.711 -19.656 -10.109 1 97.88 23 ILE B N 1
ATOM 1532 C CA . ILE B 1 23 ? 5.871 -19.125 -9.414 1 97.88 23 ILE B CA 1
ATOM 1533 C C . ILE B 1 23 ? 7.098 -19.203 -10.312 1 97.88 23 ILE B C 1
ATOM 1535 O O . ILE B 1 23 ? 7.926 -18.281 -10.328 1 97.88 23 ILE B O 1
ATOM 1539 N N . ASP B 1 24 ? 7.188 -20.266 -11.102 1 97.81 24 ASP B N 1
ATOM 1540 C CA . ASP B 1 24 ? 8.281 -20.359 -12.062 1 97.81 24 ASP B CA 1
ATOM 1541 C C . ASP B 1 24 ? 8.258 -19.172 -13.039 1 97.81 24 ASP B C 1
ATOM 1543 O O . ASP B 1 24 ? 9.305 -18.609 -13.359 1 97.81 24 ASP B O 1
ATOM 1547 N N . MET B 1 25 ? 7.082 -18.812 -13.492 1 98.06 25 MET B N 1
ATOM 1548 C CA . MET B 1 25 ? 6.934 -17.688 -14.422 1 98.06 25 MET B CA 1
ATOM 1549 C C . MET B 1 25 ? 7.352 -16.375 -13.766 1 98.06 25 MET B C 1
ATOM 1551 O O . MET B 1 25 ? 8.055 -15.57 -14.375 1 98.06 25 MET B O 1
ATOM 1555 N N . VAL B 1 26 ? 6.961 -16.156 -12.531 1 97.69 26 VAL B N 1
ATOM 1556 C CA . VAL B 1 26 ? 7.273 -14.898 -11.859 1 97.69 26 VAL B CA 1
ATOM 1557 C C . VAL B 1 26 ? 8.773 -14.828 -11.57 1 97.69 26 VAL B C 1
ATOM 1559 O O . VAL B 1 26 ? 9.375 -13.758 -11.656 1 97.69 26 VAL B O 1
ATOM 1562 N N . ILE B 1 27 ? 9.352 -15.961 -11.227 1 96.69 27 ILE B N 1
ATOM 1563 C CA . ILE B 1 27 ? 10.789 -16.016 -10.984 1 96.69 27 ILE B CA 1
ATOM 1564 C C . ILE B 1 27 ? 11.547 -15.664 -12.266 1 96.69 27 ILE B C 1
ATOM 1566 O O . ILE B 1 27 ? 12.523 -14.914 -12.234 1 96.69 27 ILE B O 1
ATOM 1570 N N . ALA B 1 28 ? 11.078 -16.219 -13.375 1 97.56 28 ALA B N 1
ATOM 1571 C CA . ALA B 1 28 ? 11.688 -15.891 -14.656 1 97.56 28 ALA B CA 1
ATOM 1572 C C . ALA B 1 28 ? 11.609 -14.391 -14.938 1 97.56 28 ALA B C 1
ATOM 1574 O O . ALA B 1 28 ? 12.586 -13.789 -15.391 1 97.56 28 ALA B O 1
ATOM 1575 N N . GLU B 1 29 ? 10.477 -13.781 -14.703 1 97.44 29 GLU B N 1
ATOM 1576 C CA . GLU B 1 29 ? 10.281 -12.344 -14.875 1 97.44 29 GLU B CA 1
ATOM 1577 C C . GLU B 1 29 ? 11.258 -11.547 -14.008 1 97.44 29 GLU B C 1
ATOM 1579 O O . GLU B 1 29 ? 11.875 -10.594 -14.469 1 97.44 29 GLU B O 1
ATOM 1584 N N . ALA B 1 30 ? 11.359 -11.93 -12.75 1 96 30 ALA B N 1
ATOM 1585 C CA . ALA B 1 30 ? 12.234 -11.242 -11.805 1 96 30 ALA B CA 1
ATOM 1586 C C . ALA B 1 30 ? 13.695 -11.367 -12.219 1 96 30 ALA B C 1
ATOM 1588 O O . ALA B 1 30 ? 14.461 -10.406 -12.125 1 96 30 ALA B O 1
ATOM 1589 N N . ASN B 1 31 ? 14.039 -12.555 -12.68 1 95.5 31 ASN B N 1
ATOM 1590 C CA . ASN B 1 31 ? 15.406 -12.766 -13.141 1 95.5 31 ASN B CA 1
ATOM 1591 C C . ASN B 1 31 ? 15.734 -11.883 -14.344 1 95.5 31 ASN B C 1
ATOM 1593 O O . ASN B 1 31 ? 16.828 -11.32 -14.422 1 95.5 31 ASN B O 1
ATOM 1597 N N . ALA B 1 32 ? 14.852 -11.797 -15.266 1 96.44 32 ALA B N 1
ATOM 1598 C CA . ALA B 1 32 ? 15.039 -10.922 -16.422 1 96.44 32 ALA B CA 1
ATOM 1599 C C . ALA B 1 32 ? 15.25 -9.477 -15.977 1 96.44 32 ALA B C 1
ATOM 1601 O O . ALA B 1 32 ? 16.078 -8.758 -16.547 1 96.44 32 ALA B O 1
ATOM 1602 N N . ALA B 1 33 ? 14.508 -9.023 -14.969 1 94.69 33 ALA B N 1
ATOM 1603 C CA . ALA B 1 33 ? 14.664 -7.672 -14.438 1 94.69 33 ALA B CA 1
ATOM 1604 C C . ALA B 1 33 ? 16.047 -7.473 -13.844 1 94.69 33 ALA B C 1
ATOM 1606 O O . ALA B 1 33 ? 16.688 -6.445 -14.078 1 94.69 33 ALA B O 1
ATOM 1607 N N . VAL B 1 34 ? 16.5 -8.445 -13.102 1 92.38 34 VAL B N 1
ATOM 1608 C CA . VAL B 1 34 ? 17.828 -8.375 -12.484 1 92.38 34 VAL B CA 1
ATOM 1609 C C . VAL B 1 34 ? 18.891 -8.266 -13.578 1 92.38 34 VAL B C 1
ATOM 1611 O O . VAL B 1 34 ? 19.828 -7.484 -13.445 1 92.38 34 VAL B O 1
ATOM 1614 N N . ASP B 1 35 ? 18.656 -8.992 -14.602 1 93.81 35 ASP B N 1
ATOM 1615 C CA . ASP B 1 35 ? 19.594 -8.961 -15.719 1 93.81 35 ASP B CA 1
ATOM 1616 C C . ASP B 1 35 ? 19.672 -7.566 -16.344 1 93.81 35 ASP B C 1
ATOM 1618 O O . ASP B 1 35 ? 20.703 -7.188 -16.891 1 93.81 35 ASP B O 1
ATOM 1622 N N . GLU B 1 36 ? 18.656 -6.789 -16.203 1 93.62 36 GLU B N 1
ATOM 1623 C CA . GLU B 1 36 ? 18.625 -5.43 -16.734 1 93.62 36 GLU B CA 1
ATOM 1624 C C . GLU B 1 36 ? 19.047 -4.41 -15.672 1 93.62 36 GLU B C 1
ATOM 1626 O O . GLU B 1 36 ? 18.938 -3.203 -15.891 1 93.62 36 GLU B O 1
ATOM 1631 N N . GLY B 1 37 ? 19.438 -4.871 -14.523 1 90.12 37 GLY B N 1
ATOM 1632 C CA . GLY B 1 37 ? 19.906 -3.992 -13.469 1 90.12 37 GLY B CA 1
ATOM 1633 C C . GLY B 1 37 ? 18.797 -3.453 -12.594 1 90.12 37 GLY B C 1
ATOM 1634 O O . GLY B 1 37 ? 18.953 -2.438 -11.922 1 90.12 37 GLY B O 1
ATOM 1635 N N . LYS B 1 38 ? 17.656 -4.117 -12.672 1 91.38 38 LYS B N 1
ATOM 1636 C CA . LYS B 1 38 ? 16.5 -3.68 -11.898 1 91.38 38 LYS B CA 1
ATOM 1637 C C . LYS B 1 38 ? 16.297 -4.566 -10.672 1 91.38 38 LYS B C 1
ATOM 1639 O O . LYS B 1 38 ? 16.969 -5.582 -10.508 1 91.38 38 LYS B O 1
ATOM 1644 N N . ALA B 1 39 ? 15.375 -4.09 -9.797 1 86.62 39 ALA B N 1
ATOM 1645 C CA . ALA B 1 39 ? 15.039 -4.906 -8.633 1 86.62 39 ALA B CA 1
ATOM 1646 C C . ALA B 1 39 ? 14.43 -6.238 -9.055 1 86.62 39 ALA B C 1
ATOM 1648 O O . ALA B 1 39 ? 13.602 -6.289 -9.969 1 86.62 39 ALA B O 1
ATOM 1649 N N . GLY B 1 40 ? 14.852 -7.309 -8.406 1 85.62 40 GLY B N 1
ATOM 1650 C CA . GLY B 1 40 ? 14.469 -8.672 -8.758 1 85.62 40 GLY B CA 1
ATOM 1651 C C . GLY B 1 40 ? 13.234 -9.148 -8.031 1 85.62 40 GLY B C 1
ATOM 1652 O O . GLY B 1 40 ? 13.234 -10.234 -7.441 1 85.62 40 GLY B O 1
ATOM 1653 N N . VAL B 1 41 ? 12.195 -8.438 -7.992 1 91.06 41 VAL B N 1
ATOM 1654 C CA . VAL B 1 41 ? 10.922 -8.891 -7.43 1 91.06 41 VAL B CA 1
ATOM 1655 C C . VAL B 1 41 ? 9.852 -8.906 -8.516 1 91.06 41 VAL B C 1
ATOM 1657 O O . VAL B 1 41 ? 9.656 -7.906 -9.219 1 91.06 41 VAL B O 1
ATOM 1660 N N . GLY B 1 42 ? 9.227 -10.031 -8.703 1 95.94 42 GLY B N 1
ATOM 1661 C CA . GLY B 1 42 ? 8.164 -10.203 -9.68 1 95.94 42 GLY B CA 1
ATOM 1662 C C . GLY B 1 42 ? 6.832 -10.57 -9.055 1 95.94 42 GLY B C 1
ATOM 1663 O O . GLY B 1 42 ? 6.793 -11.148 -7.965 1 95.94 42 GLY B O 1
ATOM 1664 N N . ALA B 1 43 ? 5.781 -10.219 -9.773 1 98.19 43 ALA B N 1
ATOM 1665 C CA . ALA B 1 43 ? 4.418 -10.523 -9.352 1 98.19 43 ALA B CA 1
ATOM 1666 C C . ALA B 1 43 ? 3.547 -10.906 -10.547 1 98.19 43 ALA B C 1
ATOM 1668 O O . ALA B 1 43 ? 3.785 -10.445 -11.672 1 98.19 43 ALA B O 1
ATOM 1669 N N . MET B 1 44 ? 2.564 -11.734 -10.242 1 98.81 44 MET B N 1
ATOM 1670 C CA . MET B 1 44 ? 1.614 -12.18 -11.258 1 98.81 44 MET B CA 1
ATOM 1671 C C . MET B 1 44 ? 0.217 -12.328 -10.664 1 98.81 44 MET B C 1
ATOM 1673 O O . MET B 1 44 ? 0.059 -12.844 -9.555 1 98.81 44 MET B O 1
ATOM 1677 N N . LEU B 1 45 ? -0.736 -11.867 -11.383 1 98.88 45 LEU B N 1
ATOM 1678 C CA . LEU B 1 45 ? -2.137 -12.023 -11.016 1 98.88 45 LEU B CA 1
ATOM 1679 C C . LEU B 1 45 ? -2.844 -12.984 -11.961 1 98.88 45 LEU B C 1
ATOM 1681 O O . LEU B 1 45 ? -2.727 -12.859 -13.188 1 98.88 45 LEU B O 1
ATOM 1685 N N . THR B 1 46 ? -3.496 -13.977 -11.414 1 98.81 46 THR B N 1
ATOM 1686 C CA . THR B 1 46 ? -4.27 -14.906 -12.219 1 98.81 46 THR B CA 1
ATOM 1687 C C . THR B 1 46 ? -5.738 -14.891 -11.812 1 98.81 46 THR B C 1
ATOM 1689 O O . THR B 1 46 ? -6.074 -14.461 -10.703 1 98.81 46 THR B O 1
ATOM 1692 N N . TRP B 1 47 ? -6.617 -15.297 -12.719 1 98.56 47 TRP B N 1
ATOM 1693 C CA . TRP B 1 47 ? -8.047 -15.469 -12.508 1 98.56 47 TRP B CA 1
ATOM 1694 C C . TRP B 1 47 ? -8.578 -16.672 -13.273 1 98.56 47 TRP B C 1
ATOM 1696 O O . TRP B 1 47 ? -8.516 -16.719 -14.5 1 98.56 47 TRP B O 1
ATOM 1706 N N . ARG B 1 48 ? -9.016 -17.641 -12.562 1 97.19 48 ARG B N 1
ATOM 1707 C CA . ARG B 1 48 ? -9.586 -18.844 -13.156 1 97.19 48 ARG B CA 1
ATOM 1708 C C . ARG B 1 48 ? -8.625 -19.453 -14.164 1 97.19 48 ARG B C 1
ATOM 1710 O O . ARG B 1 48 ? -9.023 -19.766 -15.297 1 97.19 48 ARG B O 1
ATOM 1717 N N . GLY B 1 49 ? -7.41 -19.484 -13.758 1 94.88 49 GLY B N 1
ATOM 1718 C CA . GLY B 1 49 ? -6.414 -20.172 -14.555 1 94.88 49 GLY B CA 1
ATOM 1719 C C . GLY B 1 49 ? -5.797 -19.312 -15.633 1 94.88 49 GLY B C 1
ATOM 1720 O O . GLY B 1 49 ? -4.91 -19.766 -16.359 1 94.88 49 GLY B O 1
ATOM 1721 N N . LYS B 1 50 ? -6.219 -18.109 -15.773 1 97.5 50 LYS B N 1
ATOM 1722 C CA . LYS B 1 50 ? -5.676 -17.203 -16.781 1 97.5 50 LYS B CA 1
ATOM 1723 C C . LYS B 1 50 ? -4.766 -16.156 -16.125 1 97.5 50 LYS B C 1
ATOM 1725 O O . LYS B 1 50 ? -5.082 -15.625 -15.07 1 97.5 50 LYS B O 1
ATOM 1730 N N . VAL B 1 51 ? -3.672 -15.914 -16.812 1 98.44 51 VAL B N 1
ATOM 1731 C CA . VAL B 1 51 ? -2.77 -14.852 -16.375 1 98.44 51 VAL B CA 1
ATOM 1732 C C . VAL B 1 51 ? -3.336 -13.492 -16.781 1 98.44 51 VAL B C 1
ATOM 1734 O O . VAL B 1 51 ? -3.555 -13.234 -17.969 1 98.44 51 VAL B O 1
ATOM 1737 N N . LEU B 1 52 ? -3.562 -12.664 -15.82 1 98.56 52 LEU B N 1
ATOM 1738 C CA . LEU B 1 52 ? -4.066 -11.32 -16.109 1 98.56 52 LEU B CA 1
ATOM 1739 C C . LEU B 1 52 ? -2.914 -10.336 -16.297 1 98.56 52 LEU B C 1
ATOM 1741 O O . LEU B 1 52 ? -3 -9.414 -17.109 1 98.56 52 LEU B O 1
ATOM 1745 N N . ALA B 1 53 ? -1.882 -10.5 -15.539 1 98.62 53 ALA B N 1
ATOM 1746 C CA . ALA B 1 53 ? -0.74 -9.586 -15.578 1 98.62 53 ALA B CA 1
ATOM 1747 C C . ALA B 1 53 ? 0.502 -10.234 -14.977 1 98.62 53 ALA B C 1
ATOM 1749 O O . ALA B 1 53 ? 0.397 -11.086 -14.086 1 98.62 53 ALA B O 1
ATOM 1750 N N . LEU B 1 54 ? 1.575 -9.914 -15.453 1 98.5 54 LEU B N 1
ATOM 1751 C CA . LEU B 1 54 ? 2.912 -10.289 -15 1 98.5 54 LEU B CA 1
ATOM 1752 C C . LEU B 1 54 ? 3.85 -9.086 -15.039 1 98.5 54 LEU B C 1
ATOM 1754 O O . LEU B 1 54 ? 4.105 -8.523 -16.109 1 98.5 54 LEU B O 1
ATOM 1758 N N . GLU B 1 55 ? 4.297 -8.633 -13.82 1 97.06 55 GLU B N 1
ATOM 1759 C CA . GLU B 1 55 ? 5.09 -7.41 -13.719 1 97.06 55 GLU B CA 1
ATOM 1760 C C . GLU B 1 55 ? 6.23 -7.57 -12.719 1 97.06 55 GLU B C 1
ATOM 1762 O O . GLU B 1 55 ? 6.156 -8.398 -11.805 1 97.06 55 GLU B O 1
ATOM 1767 N N . HIS B 1 56 ? 7.289 -6.891 -12.938 1 96.31 56 HIS B N 1
ATOM 1768 C CA . HIS B 1 56 ? 8.328 -6.691 -11.93 1 96.31 56 HIS B CA 1
ATOM 1769 C C . HIS B 1 56 ? 8.227 -5.305 -11.305 1 96.31 56 HIS B C 1
ATOM 1771 O O . HIS B 1 56 ? 7.414 -4.48 -11.734 1 96.31 56 HIS B O 1
ATOM 1777 N N . ASN B 1 57 ? 8.992 -5.086 -10.203 1 94.44 57 ASN B N 1
ATOM 1778 C CA . ASN B 1 57 ? 9.055 -3.758 -9.602 1 94.44 57 ASN B CA 1
ATOM 1779 C C . ASN B 1 57 ? 9.391 -2.688 -10.633 1 94.44 57 ASN B C 1
ATOM 1781 O O . ASN B 1 57 ? 10.242 -2.898 -11.5 1 94.44 57 ASN B O 1
ATOM 1785 N N . GLN B 1 58 ? 8.773 -1.527 -10.492 1 95.88 58 GLN B N 1
ATOM 1786 C CA . GLN B 1 58 ? 8.906 -0.515 -11.531 1 95.88 58 GLN B CA 1
ATOM 1787 C C . GLN B 1 58 ? 9.672 0.702 -11.023 1 95.88 58 GLN B C 1
ATOM 1789 O O . GLN B 1 58 ? 9.555 1.795 -11.578 1 95.88 58 GLN B O 1
ATOM 1794 N N . TYR B 1 59 ? 10.383 0.581 -9.969 1 94.12 59 TYR B N 1
ATOM 1795 C CA . TYR B 1 59 ? 11.156 1.694 -9.43 1 94.12 59 TYR B CA 1
ATOM 1796 C C . TYR B 1 59 ? 12.094 2.268 -10.484 1 94.12 59 TYR B C 1
ATOM 1798 O O . TYR B 1 59 ? 12.188 3.488 -10.641 1 94.12 59 TYR B O 1
ATOM 1806 N N . ALA B 1 60 ? 12.781 1.418 -11.188 1 92.69 60 ALA B N 1
ATOM 1807 C CA . ALA B 1 60 ? 13.742 1.86 -12.188 1 92.69 60 ALA B CA 1
ATOM 1808 C C . ALA B 1 60 ? 13.078 2.736 -13.242 1 92.69 60 ALA B C 1
ATOM 1810 O O . ALA B 1 60 ? 13.68 3.693 -13.742 1 92.69 60 ALA B O 1
ATOM 1811 N N . GLU B 1 61 ? 11.875 2.469 -13.578 1 93.38 61 GLU B N 1
ATOM 1812 C CA . GLU B 1 61 ? 11.141 3.172 -14.625 1 93.38 61 GLU B CA 1
ATOM 1813 C C . GLU B 1 61 ? 10.469 4.43 -14.078 1 93.38 61 GLU B C 1
ATOM 1815 O O . GLU B 1 61 ? 10.305 5.414 -14.805 1 93.38 61 GLU B O 1
ATOM 1820 N N . THR B 1 62 ? 10.148 4.488 -12.719 1 95.38 62 THR B N 1
ATOM 1821 C CA . THR B 1 62 ? 9.219 5.512 -12.25 1 95.38 62 THR B CA 1
ATOM 1822 C C . THR B 1 62 ? 9.82 6.305 -11.094 1 95.38 62 THR B C 1
ATOM 1824 O O . THR B 1 62 ? 9.297 7.355 -10.719 1 95.38 62 THR B O 1
ATOM 1827 N N . HIS B 1 63 ? 10.875 5.789 -10.484 1 96.06 63 HIS B N 1
ATOM 1828 C CA . HIS B 1 63 ? 11.484 6.348 -9.281 1 96.06 63 HIS B CA 1
ATOM 1829 C C . HIS B 1 63 ? 10.516 6.305 -8.102 1 96.06 63 HIS B C 1
ATOM 1831 O O . HIS B 1 63 ? 10.711 7.008 -7.109 1 96.06 63 HIS B O 1
ATOM 1837 N N . ASP B 1 64 ? 9.469 5.566 -8.289 1 96.31 64 ASP B N 1
ATOM 1838 C CA . ASP B 1 64 ? 8.477 5.352 -7.238 1 96.31 64 ASP B CA 1
ATOM 1839 C C . ASP B 1 64 ? 8.805 4.102 -6.43 1 96.31 64 ASP B C 1
ATOM 1841 O O . ASP B 1 64 ? 8.602 2.979 -6.898 1 96.31 64 ASP B O 1
ATOM 1845 N N . VAL B 1 65 ? 9.234 4.27 -5.215 1 93.44 65 VAL B N 1
ATOM 1846 C CA . VAL B 1 65 ? 9.664 3.148 -4.387 1 93.44 65 VAL B CA 1
ATOM 1847 C C . VAL B 1 65 ? 8.461 2.297 -4 1 93.44 65 VAL B C 1
ATOM 1849 O O . VAL B 1 65 ? 8.617 1.161 -3.543 1 93.44 65 VAL B O 1
ATOM 1852 N N . THR B 1 66 ? 7.191 2.855 -4.172 1 94.88 66 THR B N 1
ATOM 1853 C CA . THR B 1 66 ? 5.992 2.092 -3.846 1 94.88 66 THR B CA 1
ATOM 1854 C C . THR B 1 66 ? 5.535 1.27 -5.047 1 94.88 66 THR B C 1
ATOM 1856 O O . THR B 1 66 ? 4.605 0.465 -4.934 1 94.88 66 THR B O 1
ATOM 1859 N N . ALA B 1 67 ? 6.203 1.404 -6.16 1 96.75 67 ALA B N 1
ATOM 1860 C CA . ALA B 1 67 ? 5.777 0.721 -7.379 1 96.75 67 ALA B CA 1
ATOM 1861 C C . ALA B 1 67 ? 6.258 -0.727 -7.391 1 96.75 67 ALA B C 1
ATOM 1863 O O . ALA B 1 67 ? 6.93 -1.155 -8.336 1 96.75 67 ALA B O 1
ATOM 1864 N N . HIS B 1 68 ? 5.875 -1.482 -6.371 1 95.31 68 HIS B N 1
ATOM 1865 C CA . HIS B 1 68 ? 6.082 -2.926 -6.355 1 95.31 68 HIS B CA 1
ATOM 1866 C C . HIS B 1 68 ? 5.258 -3.611 -7.441 1 95.31 68 HIS B C 1
ATOM 186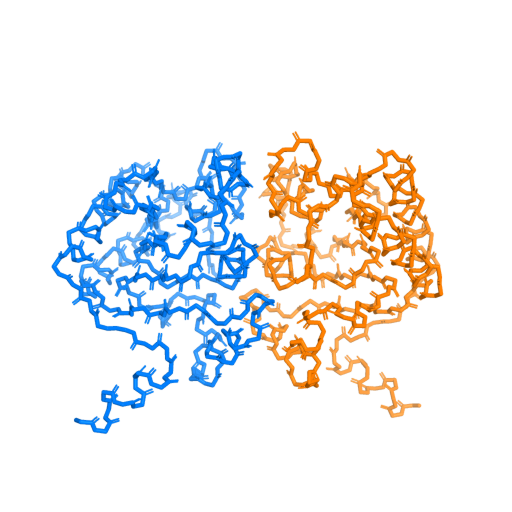8 O O . HIS B 1 68 ? 4.254 -3.064 -7.902 1 95.31 68 HIS B O 1
ATOM 1874 N N . GLY B 1 69 ? 5.781 -4.723 -7.867 1 96.88 69 GLY B N 1
ATOM 1875 C CA . GLY B 1 69 ? 5.059 -5.457 -8.898 1 96.88 69 GLY B CA 1
ATOM 1876 C C . GLY B 1 69 ? 3.596 -5.672 -8.555 1 96.88 69 GLY B C 1
ATOM 1877 O O . GLY B 1 69 ? 2.725 -5.512 -9.414 1 96.88 69 GLY B O 1
ATOM 1878 N N . GLU B 1 70 ? 3.244 -6.074 -7.293 1 97.25 70 GLU B N 1
ATOM 1879 C CA . GLU B 1 70 ? 1.872 -6.266 -6.836 1 97.25 70 GLU B CA 1
ATOM 1880 C C . GLU B 1 70 ? 1.046 -4.996 -7.02 1 97.25 70 GLU B C 1
ATOM 1882 O O . GLU B 1 70 ? -0.064 -5.043 -7.555 1 97.25 70 GLU B O 1
ATOM 1887 N N . MET B 1 71 ? 1.621 -3.85 -6.582 1 97.56 71 MET B N 1
ATOM 1888 C CA . MET B 1 71 ? 0.924 -2.57 -6.676 1 97.56 71 MET B CA 1
ATOM 1889 C C . MET B 1 71 ? 0.691 -2.184 -8.133 1 97.56 71 MET B C 1
ATOM 1891 O O . MET B 1 71 ? -0.391 -1.716 -8.492 1 97.56 71 MET B O 1
ATOM 1895 N N . SER B 1 72 ? 1.726 -2.359 -8.938 1 97.38 72 SER B N 1
ATOM 1896 C CA . SER B 1 72 ? 1.616 -2.031 -10.359 1 97.38 72 SER B CA 1
ATOM 1897 C C . SER B 1 72 ? 0.509 -2.838 -11.031 1 97.38 72 SER B C 1
ATOM 1899 O O . SER B 1 72 ? -0.259 -2.301 -11.828 1 97.38 72 SER B O 1
ATOM 1901 N N . ILE B 1 73 ? 0.407 -4.086 -10.711 1 98.5 73 ILE B N 1
ATOM 1902 C CA . ILE B 1 73 ? -0.618 -4.961 -11.266 1 98.5 73 ILE B CA 1
ATOM 1903 C C . ILE B 1 73 ? -2 -4.484 -10.828 1 98.5 73 ILE B C 1
ATOM 1905 O O . ILE B 1 73 ? -2.912 -4.359 -11.648 1 98.5 73 ILE B O 1
ATOM 1909 N N . LEU B 1 74 ? -2.15 -4.211 -9.523 1 98.06 74 LEU B N 1
ATOM 1910 C CA . LEU B 1 74 ? -3.447 -3.791 -9.008 1 98.06 74 LEU B CA 1
ATOM 1911 C C . LEU B 1 74 ? -3.906 -2.498 -9.672 1 98.06 74 LEU B C 1
ATOM 1913 O O . LEU B 1 74 ? -5.078 -2.359 -10.031 1 98.06 74 LEU B O 1
ATOM 1917 N N . ARG B 1 75 ? -2.975 -1.632 -9.883 1 97.44 75 ARG B N 1
ATOM 1918 C CA . ARG B 1 75 ? -3.297 -0.372 -10.547 1 97.44 75 ARG B CA 1
ATOM 1919 C C . ARG B 1 75 ? -3.674 -0.6 -12.008 1 97.44 75 ARG B C 1
ATOM 1921 O O . ARG B 1 75 ? -4.676 -0.067 -12.484 1 97.44 75 ARG B O 1
ATOM 1928 N N . ALA B 1 76 ? -2.902 -1.367 -12.703 1 97.44 76 ALA B N 1
ATOM 1929 C CA . ALA B 1 76 ? -3.123 -1.612 -14.125 1 97.44 76 ALA B CA 1
ATOM 1930 C C . ALA B 1 76 ? -4.438 -2.355 -14.352 1 97.44 76 ALA B C 1
ATOM 1932 O O . ALA B 1 76 ? -5.086 -2.178 -15.391 1 97.44 76 ALA B O 1
ATOM 1933 N N . GLN B 1 77 ? -4.805 -3.176 -13.414 1 98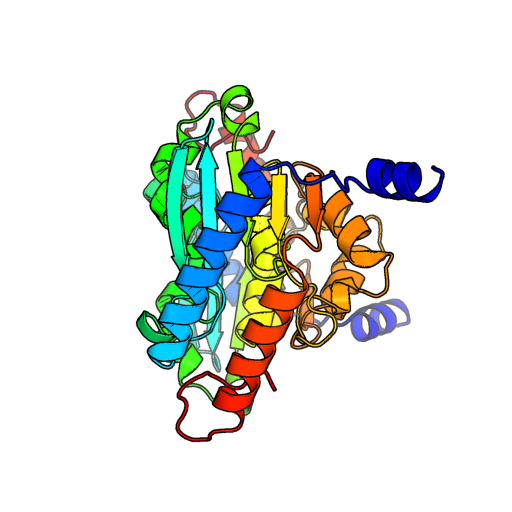.31 77 GLN B N 1
ATOM 1934 C CA . GLN B 1 77 ? -6 -4.004 -13.562 1 98.31 77 GLN B CA 1
ATOM 1935 C C . GLN B 1 77 ? -7.184 -3.4 -12.82 1 98.31 77 GLN B C 1
ATOM 1937 O O . GLN B 1 77 ? -8.203 -4.066 -12.617 1 98.31 77 GLN B O 1
ATOM 1942 N N . ALA B 1 78 ? -7.082 -2.186 -12.438 1 97.81 78 ALA B N 1
ATOM 1943 C CA . ALA B 1 78 ? -8.039 -1.561 -11.523 1 97.81 78 ALA B CA 1
ATOM 1944 C C . ALA B 1 78 ? -9.453 -1.623 -12.086 1 97.81 78 ALA B C 1
ATOM 1946 O O . ALA B 1 78 ? -10.391 -2.027 -11.391 1 97.81 78 ALA B O 1
ATOM 1947 N N . GLU B 1 79 ? -9.617 -1.24 -13.305 1 97.62 79 GLU B N 1
ATOM 1948 C CA . GLU B 1 79 ? -10.945 -1.227 -13.914 1 97.62 79 GLU B CA 1
ATOM 1949 C C . GLU B 1 79 ? -11.547 -2.629 -13.961 1 97.62 79 GLU B C 1
ATOM 1951 O O . GLU B 1 79 ? -12.727 -2.816 -13.641 1 97.62 79 GLU B O 1
ATOM 1956 N N . ARG B 1 80 ? -10.75 -3.553 -14.383 1 98.06 80 ARG B N 1
ATOM 1957 C CA . ARG B 1 80 ? -11.203 -4.938 -14.445 1 98.06 80 ARG B CA 1
ATOM 1958 C C . ARG B 1 80 ? -11.602 -5.449 -13.062 1 98.06 80 ARG B C 1
ATOM 1960 O O . ARG B 1 80 ? -12.664 -6.047 -12.898 1 98.06 80 ARG B O 1
ATOM 1967 N N . LEU B 1 81 ? -10.805 -5.262 -12.117 1 97.69 81 LEU B N 1
ATOM 1968 C CA . LEU B 1 81 ? -11.023 -5.742 -10.758 1 97.69 81 LEU B CA 1
ATOM 1969 C C . LEU B 1 81 ? -12.25 -5.074 -10.141 1 97.69 81 LEU B C 1
ATOM 1971 O O . LEU B 1 81 ? -13.008 -5.719 -9.406 1 97.69 81 LEU B O 1
ATOM 1975 N N . ASP B 1 82 ? -12.359 -3.793 -10.438 1 95.62 82 ASP B N 1
ATOM 1976 C CA . ASP B 1 82 ? -13.5 -3.039 -9.922 1 95.62 82 ASP B CA 1
ATOM 1977 C C . ASP B 1 82 ? -14.82 -3.6 -10.461 1 95.62 82 ASP B C 1
ATOM 1979 O O . ASP B 1 82 ? -15.844 -3.551 -9.781 1 95.62 82 ASP B O 1
ATOM 1983 N N . GLY B 1 83 ? -14.805 -4.121 -11.586 1 96.88 83 GLY B N 1
ATOM 1984 C CA . GLY B 1 83 ? -16 -4.648 -12.219 1 96.88 83 GLY B CA 1
ATOM 1985 C C . GLY B 1 83 ? -16.344 -6.062 -11.789 1 96.88 83 GLY B C 1
ATOM 1986 O O . GLY B 1 83 ? -17.422 -6.57 -12.086 1 96.88 83 GLY B O 1
ATOM 1987 N N . MET B 1 84 ? -15.555 -6.703 -11.062 1 97.19 84 MET B N 1
ATOM 1988 C CA . MET B 1 84 ? -15.758 -8.086 -10.633 1 97.19 84 MET B CA 1
ATOM 1989 C C . MET B 1 84 ? -16.656 -8.141 -9.398 1 97.19 84 MET B C 1
ATOM 1991 O O . MET B 1 84 ? -16.547 -7.305 -8.508 1 97.19 84 MET B O 1
ATOM 1995 N N . SER B 1 85 ? -17.484 -9.156 -9.344 1 96.62 85 SER B N 1
ATOM 1996 C CA . SER B 1 85 ? -18.234 -9.445 -8.125 1 96.62 85 SER B CA 1
ATOM 1997 C C . SER B 1 85 ? -17.328 -10.055 -7.059 1 96.62 85 SER B C 1
ATOM 1999 O O . SER B 1 85 ? -16.25 -10.562 -7.371 1 96.62 85 SER B O 1
ATOM 2001 N N . ASP B 1 86 ? -17.812 -10 -5.867 1 91.44 86 ASP B N 1
ATOM 2002 C CA . ASP B 1 86 ? -17.078 -10.641 -4.785 1 91.44 86 ASP B CA 1
ATOM 2003 C C . ASP B 1 86 ? -16.906 -12.141 -5.051 1 91.44 86 ASP B C 1
ATOM 2005 O O . ASP B 1 86 ? -15.852 -12.711 -4.734 1 91.44 86 ASP B O 1
ATOM 2009 N N . GLU B 1 87 ? -17.875 -12.719 -5.617 1 95.56 87 GLU B N 1
ATOM 2010 C CA . GLU B 1 87 ? -17.812 -14.133 -5.961 1 95.56 87 GLU B CA 1
ATOM 2011 C C . GLU B 1 87 ? -16.719 -14.398 -7.004 1 95.56 87 GLU B C 1
ATOM 2013 O O . GLU B 1 87 ? -15.969 -15.367 -6.895 1 95.56 87 GLU B O 1
ATOM 2018 N N . ASP B 1 88 ? -16.656 -13.547 -8.023 1 97.25 88 ASP B N 1
ATOM 2019 C CA . ASP B 1 88 ? -15.656 -13.695 -9.07 1 97.25 88 ASP B CA 1
ATOM 2020 C C . ASP B 1 88 ? -14.242 -13.531 -8.508 1 97.25 88 ASP B C 1
ATOM 2022 O O . ASP B 1 88 ? -13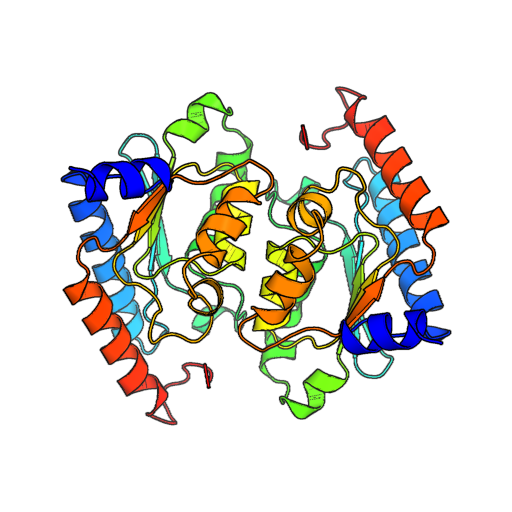.312 -14.211 -8.945 1 97.25 88 ASP B O 1
ATOM 2026 N N . LYS B 1 89 ? -14.133 -12.648 -7.543 1 96.81 89 LYS B N 1
ATOM 2027 C CA . LYS B 1 89 ? -12.82 -12.32 -6.988 1 96.81 89 LYS B CA 1
ATOM 2028 C C . LYS B 1 89 ? -12.25 -13.5 -6.207 1 96.81 89 LYS B C 1
ATOM 2030 O O . LYS B 1 89 ? -11.047 -13.555 -5.953 1 96.81 89 LYS B O 1
ATOM 2035 N N . LYS B 1 90 ? -13.062 -14.477 -5.832 1 95.81 90 LYS B N 1
ATOM 2036 C CA . LYS B 1 90 ? -12.617 -15.625 -5.051 1 95.81 90 LYS B CA 1
ATOM 2037 C C . LYS B 1 90 ? -11.609 -16.469 -5.828 1 95.81 90 LYS B C 1
ATOM 2039 O O . LYS B 1 90 ? -10.875 -17.266 -5.246 1 95.81 90 LYS B O 1
ATOM 2044 N N . ASP B 1 91 ? -11.625 -16.234 -7.172 1 97.56 91 ASP B N 1
ATOM 2045 C CA . ASP B 1 91 ? -10.758 -17.047 -8.023 1 97.56 91 ASP B CA 1
ATOM 2046 C C . ASP B 1 91 ? -9.492 -16.297 -8.406 1 97.56 91 ASP B C 1
ATOM 2048 O O . ASP B 1 91 ? -8.695 -16.766 -9.219 1 97.56 91 ASP B O 1
ATOM 2052 N N . LEU B 1 92 ? -9.32 -15.141 -7.82 1 98.06 92 LEU B N 1
ATOM 2053 C CA . LEU B 1 92 ? -8.086 -14.391 -8.031 1 98.06 92 LEU B CA 1
ATOM 2054 C C . LEU B 1 92 ? -6.949 -14.953 -7.188 1 98.06 92 LEU B C 1
ATOM 2056 O O . LEU B 1 92 ? -7.172 -15.398 -6.059 1 98.06 92 LEU B O 1
ATOM 2060 N N . CYS B 1 93 ? -5.719 -14.914 -7.688 1 98.12 93 CYS B N 1
ATOM 2061 C CA . CYS B 1 93 ? -4.52 -15.289 -6.953 1 98.12 93 CYS B CA 1
ATOM 2062 C C . CYS B 1 93 ? -3.332 -14.43 -7.371 1 98.12 93 CYS B C 1
ATOM 2064 O O . CYS B 1 93 ? -3.109 -14.211 -8.562 1 98.12 93 CYS B O 1
ATOM 2066 N N . MET B 1 94 ? -2.641 -13.938 -6.367 1 98.31 94 MET B N 1
ATOM 2067 C CA . MET B 1 94 ? -1.392 -13.219 -6.605 1 98.31 94 MET B CA 1
ATOM 2068 C C . MET B 1 94 ? -0.188 -14.117 -6.344 1 98.31 94 MET B C 1
ATOM 2070 O O . MET B 1 94 ? -0.122 -14.789 -5.312 1 98.31 94 MET B O 1
ATOM 2074 N N . TYR B 1 95 ? 0.683 -14.219 -7.262 1 98.12 95 TYR B N 1
ATOM 2075 C CA . TYR B 1 95 ? 1.956 -14.922 -7.137 1 98.12 95 TYR B CA 1
ATOM 2076 C C . TYR B 1 95 ? 3.115 -13.938 -7.062 1 98.12 95 TYR B C 1
ATOM 2078 O O . TYR B 1 95 ? 3.195 -13 -7.863 1 98.12 95 TYR B O 1
ATOM 2086 N N . VAL B 1 96 ? 4 -14.109 -6.121 1 96.25 96 VAL B N 1
ATOM 2087 C CA . VAL B 1 96 ? 5.09 -13.156 -5.914 1 96.25 96 VAL B CA 1
ATOM 2088 C C . VAL B 1 96 ? 6.375 -13.914 -5.586 1 96.25 96 VAL B C 1
ATOM 2090 O O . VAL B 1 96 ? 6.34 -14.969 -4.953 1 96.25 96 VAL B O 1
ATOM 2093 N N . THR B 1 97 ? 7.5 -13.367 -5.988 1 94.56 97 THR B N 1
ATOM 2094 C CA . THR B 1 97 ? 8.773 -14.039 -5.734 1 94.56 97 THR B CA 1
ATOM 2095 C C . THR B 1 97 ? 9.141 -13.953 -4.258 1 94.56 97 THR B C 1
ATOM 2097 O O . THR B 1 97 ? 9.875 -14.805 -3.746 1 94.56 97 THR B O 1
ATOM 2100 N N . LEU B 1 98 ? 8.656 -12.906 -3.635 1 87.94 98 LEU B N 1
ATOM 2101 C CA . LEU B 1 98 ? 8.977 -12.664 -2.232 1 87.94 98 LEU B CA 1
ATOM 2102 C C . LEU B 1 98 ? 7.715 -12.398 -1.422 1 87.94 98 LEU B C 1
ATOM 2104 O O . LEU B 1 98 ? 6.73 -11.875 -1.948 1 87.94 98 LEU B O 1
ATOM 2108 N N . GLU B 1 99 ? 7.781 -12.734 -0.2 1 85.75 99 GLU B N 1
ATOM 2109 C CA . GLU B 1 99 ? 6.672 -12.383 0.681 1 85.75 99 GLU B CA 1
ATOM 2110 C C . GLU B 1 99 ? 6.258 -10.93 0.491 1 85.75 99 GLU B C 1
ATOM 2112 O O . GLU B 1 99 ? 7.098 -10.023 0.547 1 85.75 99 GLU B O 1
ATOM 2117 N N . PRO B 1 100 ? 4.957 -10.703 0.284 1 88.19 100 PRO B N 1
ATOM 2118 C CA . PRO B 1 100 ? 4.52 -9.32 0.092 1 88.19 100 PRO B CA 1
ATOM 2119 C C . PRO B 1 100 ? 4.766 -8.445 1.321 1 88.19 100 PRO B C 1
ATOM 2121 O O . PRO B 1 100 ? 4.609 -8.914 2.453 1 88.19 100 PRO B O 1
ATOM 2124 N N . CYS B 1 101 ? 5.148 -7.227 1.086 1 83.19 101 CYS B N 1
ATOM 2125 C CA . CYS B 1 101 ? 5.254 -6.277 2.191 1 83.19 101 CYS B CA 1
ATOM 2126 C C . CYS B 1 101 ? 3.879 -5.895 2.715 1 83.19 101 CYS B C 1
ATOM 2128 O O . CYS B 1 101 ? 2.859 -6.238 2.113 1 83.19 101 CYS B O 1
ATOM 2130 N N . LEU B 1 102 ? 3.852 -5.176 3.75 1 82.25 102 LEU B N 1
ATOM 2131 C CA . LEU B 1 102 ? 2.596 -4.77 4.367 1 82.25 102 LEU B CA 1
ATOM 2132 C C . LEU B 1 102 ? 1.775 -3.904 3.418 1 82.25 102 LEU B C 1
ATOM 2134 O O . LEU B 1 102 ? 0.545 -3.99 3.396 1 82.25 102 LEU B O 1
ATOM 2138 N N . MET B 1 103 ? 2.395 -3.023 2.713 1 85.81 103 MET B N 1
ATOM 2139 C CA . MET B 1 103 ? 1.703 -2.178 1.743 1 85.81 103 MET B CA 1
ATOM 2140 C C . MET B 1 103 ? 0.935 -3.025 0.733 1 85.81 103 MET B C 1
ATOM 2142 O O . MET B 1 103 ? -0.261 -2.814 0.522 1 85.81 103 MET B O 1
ATOM 2146 N N . CYS B 1 104 ? 1.617 -3.961 0.201 1 91.81 104 CYS B N 1
ATOM 2147 C CA . CYS B 1 104 ? 1.023 -4.766 -0.86 1 91.81 104 CYS B CA 1
ATOM 2148 C C . CYS B 1 104 ? -0.026 -5.719 -0.299 1 91.81 104 CYS B C 1
ATOM 2150 O O . CYS B 1 104 ? -1.056 -5.957 -0.932 1 91.81 104 CYS B O 1
ATOM 2152 N N . LEU B 1 105 ? 0.29 -6.273 0.859 1 86.19 105 LEU B N 1
ATOM 2153 C CA . LEU B 1 105 ? -0.683 -7.152 1.494 1 86.19 105 LEU B CA 1
ATOM 2154 C C . LEU B 1 105 ? -1.992 -6.418 1.76 1 86.19 105 LEU B C 1
ATOM 2156 O O . LEU B 1 105 ? -3.07 -6.934 1.453 1 86.19 105 LEU B O 1
ATOM 2160 N N . SER B 1 106 ? -1.852 -5.281 2.322 1 85 106 SER B N 1
ATOM 2161 C CA . SER B 1 106 ? -3.027 -4.469 2.615 1 85 106 SER B CA 1
ATOM 2162 C C . SER B 1 106 ? -3.764 -4.082 1.336 1 85 106 SER B C 1
ATOM 2164 O O . SER B 1 106 ? -4.996 -4.121 1.287 1 85 106 SER B O 1
ATOM 2166 N N . ALA B 1 107 ? -3.043 -3.721 0.344 1 91.31 107 ALA B N 1
ATOM 2167 C CA . ALA B 1 107 ? -3.643 -3.35 -0.936 1 91.31 107 ALA B CA 1
ATOM 2168 C C . ALA B 1 107 ? -4.441 -4.512 -1.523 1 91.31 107 ALA B C 1
ATOM 2170 O O . ALA B 1 107 ? -5.559 -4.32 -2.01 1 91.31 107 ALA B O 1
ATOM 2171 N N . MET B 1 108 ? -3.844 -5.699 -1.456 1 93 108 MET B N 1
ATOM 2172 C CA . MET B 1 108 ? -4.531 -6.875 -1.977 1 93 108 MET B CA 1
ATOM 2173 C C . MET B 1 108 ? -5.824 -7.133 -1.214 1 93 108 MET B C 1
ATOM 2175 O O . MET B 1 108 ? -6.844 -7.492 -1.812 1 93 108 MET B O 1
ATOM 2179 N N . SER B 1 109 ? -5.738 -6.949 0.077 1 87.75 109 SER B N 1
ATOM 2180 C CA . SER B 1 109 ? -6.941 -7.105 0.89 1 87.75 109 SER B CA 1
ATOM 2181 C C . SER B 1 109 ? -8.016 -6.105 0.482 1 87.75 109 SER B C 1
ATOM 2183 O O . SER B 1 109 ? -9.18 -6.469 0.327 1 87.75 109 SER B O 1
ATOM 2185 N N . LEU B 1 110 ? -7.617 -4.867 0.249 1 88 110 LEU B N 1
ATOM 2186 C CA . LEU B 1 110 ? -8.539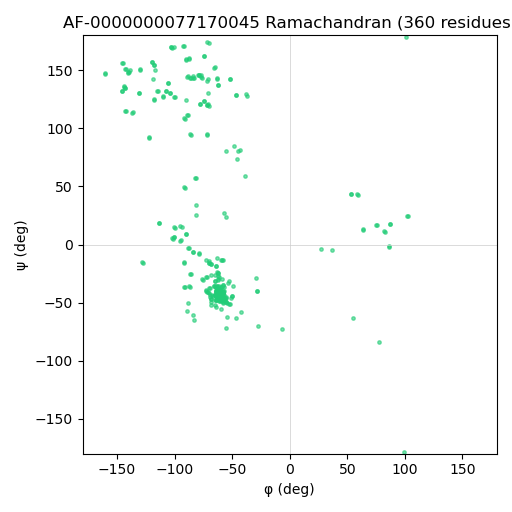 -3.818 -0.166 1 88 110 LEU B CA 1
ATOM 2187 C C . LEU B 1 110 ? -9.227 -4.184 -1.478 1 88 110 LEU B C 1
ATOM 2189 O O . LEU B 1 110 ? -10.422 -3.949 -1.642 1 88 110 LEU B O 1
ATOM 2193 N N . VAL B 1 111 ? -8.484 -4.734 -2.342 1 93 111 VAL B N 1
ATOM 2194 C CA . VAL B 1 111 ? -8.992 -5.055 -3.674 1 93 111 VAL B CA 1
ATOM 2195 C C . VAL B 1 111 ? -9.883 -6.289 -3.602 1 93 111 VAL B C 1
ATOM 2197 O O . VAL B 1 111 ? -10.797 -6.453 -4.422 1 93 111 VAL B O 1
ATOM 2200 N N . GLY B 1 112 ? -9.578 -7.152 -2.66 1 91.75 112 GLY B N 1
ATOM 2201 C CA . GLY B 1 112 ? -10.352 -8.375 -2.504 1 91.75 112 GLY B CA 1
ATOM 2202 C C . GLY B 1 112 ? -9.648 -9.594 -3.072 1 91.75 112 GLY B C 1
ATOM 2203 O O . GLY B 1 112 ? -10.305 -10.547 -3.51 1 91.75 112 GLY B O 1
ATOM 2204 N N . ILE B 1 113 ? -8.352 -9.586 -3.176 1 94.94 113 ILE B N 1
ATOM 2205 C CA . ILE B 1 113 ? -7.598 -10.773 -3.568 1 94.94 113 ILE B CA 1
ATOM 2206 C C . ILE B 1 113 ? -7.551 -11.766 -2.404 1 94.94 113 ILE B C 1
ATOM 2208 O O . ILE B 1 113 ? -7.039 -11.445 -1.33 1 94.94 113 ILE B O 1
ATOM 2212 N N . PRO B 1 114 ? -7.984 -12.961 -2.553 1 93.5 114 PRO B N 1
ATOM 2213 C CA . PRO B 1 114 ? -8.133 -13.844 -1.389 1 93.5 114 PRO B CA 1
ATOM 2214 C C . PRO B 1 114 ? -6.895 -14.688 -1.126 1 93.5 114 PRO B C 1
ATOM 2216 O O . PRO B 1 114 ? -6.766 -15.289 -0.055 1 93.5 114 PRO B O 1
ATOM 2219 N N . ARG B 1 115 ? -6.004 -14.781 -2.121 1 94.12 115 ARG B N 1
ATOM 2220 C CA . ARG B 1 115 ? -4.945 -15.773 -2.035 1 94.12 115 ARG B CA 1
ATOM 2221 C C . ARG B 1 115 ? -3.639 -15.242 -2.609 1 94.12 115 ARG B C 1
ATOM 2223 O O . ARG B 1 115 ? -3.633 -14.594 -3.662 1 94.12 115 ARG B O 1
ATOM 2230 N N . VAL B 1 116 ? -2.58 -15.508 -1.821 1 94.25 116 VAL B N 1
ATOM 2231 C CA . VAL B 1 116 ? -1.244 -15.117 -2.264 1 94.25 116 VAL B CA 1
ATOM 2232 C C . VAL B 1 116 ? -0.289 -16.297 -2.109 1 94.25 116 VAL B C 1
ATOM 2234 O O . VAL B 1 116 ? -0.252 -16.938 -1.057 1 94.25 116 VAL B O 1
ATOM 2237 N N . VAL B 1 117 ? 0.462 -16.594 -3.164 1 94.5 117 VAL B N 1
ATOM 2238 C CA . VAL B 1 117 ? 1.508 -17.609 -3.189 1 94.5 117 VAL B CA 1
ATOM 2239 C C . VAL B 1 117 ? 2.867 -16.953 -3.408 1 94.5 117 VAL B C 1
ATOM 2241 O O . VAL B 1 117 ? 3.012 -16.094 -4.281 1 94.5 117 VAL B O 1
ATOM 2244 N N . TYR B 1 118 ? 3.887 -17.297 -2.617 1 92.06 118 TYR B N 1
ATOM 2245 C CA . TYR B 1 118 ? 5.18 -16.656 -2.822 1 92.06 118 TYR B CA 1
ATOM 2246 C C . TYR B 1 118 ? 6.324 -17.625 -2.539 1 92.06 118 TYR B C 1
ATOM 2248 O O . TYR B 1 118 ? 6.133 -18.641 -1.873 1 92.06 118 TYR B O 1
ATOM 2256 N N . ALA B 1 119 ? 7.477 -17.359 -3.119 1 91.44 119 ALA B N 1
ATOM 2257 C CA . ALA B 1 119 ? 8.625 -18.266 -3.119 1 91.44 119 ALA B CA 1
ATOM 2258 C C . ALA B 1 119 ? 9.438 -18.125 -1.835 1 91.44 119 ALA B C 1
ATOM 2260 O O . ALA B 1 119 ? 9.617 -19.094 -1.099 1 91.44 119 ALA B O 1
ATOM 2261 N N . ALA B 1 120 ? 10.047 -16.984 -1.603 1 79.81 120 ALA B N 1
ATOM 2262 C CA . ALA B 1 120 ? 11 -16.812 -0.511 1 79.81 120 ALA B CA 1
ATOM 2263 C C . ALA B 1 120 ? 10.492 -15.789 0.497 1 79.81 120 ALA B C 1
ATOM 2265 O O . ALA B 1 120 ? 9.656 -14.945 0.169 1 79.81 120 ALA B O 1
ATOM 2266 N N . LEU B 1 121 ? 11 -16.156 1.685 1 71 121 LEU B N 1
ATOM 2267 C CA . LEU B 1 121 ? 10.773 -15.172 2.74 1 71 121 LEU B CA 1
ATOM 2268 C C . LEU B 1 121 ? 11.922 -14.164 2.803 1 71 121 LEU B C 1
ATOM 2270 O O . LEU B 1 121 ? 13.062 -14.508 2.486 1 71 121 LEU B O 1
ATOM 2274 N N . SER B 1 122 ? 11.742 -12.914 2.711 1 52.56 122 SER B N 1
ATOM 2275 C CA . SER B 1 122 ? 12.852 -11.969 2.869 1 52.56 122 SER B CA 1
ATOM 2276 C C . SER B 1 122 ? 13.562 -12.18 4.199 1 52.56 122 SER B C 1
ATOM 2278 O O . SER B 1 122 ? 12.93 -12.195 5.258 1 52.56 122 SER B O 1
ATOM 2280 N N . GLU B 1 123 ? 14.438 -13.109 4.41 1 47.03 123 GLU B N 1
ATOM 2281 C CA . GLU B 1 123 ? 15.148 -13.109 5.688 1 47.03 123 GLU B CA 1
ATOM 2282 C C . GLU B 1 123 ? 15.25 -11.695 6.258 1 47.03 123 GLU B C 1
ATOM 2284 O O . GLU B 1 123 ? 15.164 -11.508 7.473 1 47.03 123 GLU B O 1
ATOM 2289 N N . ASP B 1 124 ? 16.031 -10.828 5.672 1 36.22 124 ASP B N 1
ATOM 2290 C CA . ASP B 1 124 ? 16.094 -9.398 5.973 1 36.22 124 ASP B CA 1
ATOM 2291 C C . ASP B 1 124 ? 14.727 -8.742 5.77 1 36.22 124 ASP B C 1
ATOM 2293 O O . ASP B 1 124 ? 14.602 -7.516 5.871 1 36.22 124 ASP B O 1
ATOM 2297 N N . ALA B 1 125 ? 13.969 -9.344 4.832 1 39.75 125 ALA B N 1
ATOM 2298 C CA . ALA B 1 125 ? 12.742 -8.617 4.523 1 39.75 125 ALA B CA 1
ATOM 2299 C C . ALA B 1 125 ? 12 -8.211 5.797 1 39.75 125 ALA B C 1
ATOM 2301 O O . ALA B 1 125 ? 11.672 -9.062 6.625 1 39.75 125 ALA B O 1
ATOM 2302 N N . ASN B 1 126 ? 12.344 -7.227 6.293 1 34.81 126 ASN B N 1
ATOM 2303 C CA . ASN B 1 126 ? 11.812 -6.508 7.449 1 34.81 126 ASN B CA 1
ATOM 2304 C C . ASN B 1 126 ? 10.312 -6.746 7.617 1 34.81 126 ASN B C 1
ATOM 2306 O O . ASN B 1 126 ? 9.703 -6.227 8.555 1 34.81 126 ASN B O 1
ATOM 2310 N N . ILE B 1 127 ? 9.617 -7 6.586 1 34.62 127 ILE B N 1
ATOM 2311 C CA . ILE B 1 127 ? 8.203 -7.285 6.805 1 34.62 127 ILE B CA 1
ATOM 2312 C C . ILE B 1 127 ? 8.055 -8.578 7.598 1 34.62 127 ILE B C 1
ATOM 2314 O O . ILE B 1 127 ? 7.191 -8.688 8.469 1 34.62 127 ILE B O 1
ATOM 2318 N N . GLU B 1 128 ? 8.695 -9.68 7.137 1 33.41 128 GLU B N 1
ATOM 2319 C CA . GLU B 1 128 ? 8.641 -10.898 7.93 1 33.41 128 GLU B CA 1
ATOM 2320 C C . GLU B 1 128 ? 9.125 -10.656 9.359 1 33.41 128 GLU B C 1
ATOM 2322 O O . GLU B 1 128 ? 8.547 -11.188 10.312 1 33.41 128 GLU B O 1
ATOM 2327 N N . GLN B 1 129 ? 10.414 -10.258 9.484 1 33.25 129 GLN B N 1
ATOM 2328 C CA . GLN B 1 129 ? 10.812 -9.906 10.836 1 33.25 129 GLN B CA 1
ATOM 2329 C C . GLN B 1 129 ? 9.836 -8.914 11.461 1 33.25 129 GLN B C 1
ATOM 2331 O O . GLN B 1 129 ? 9.555 -8.977 12.656 1 33.25 129 GLN B O 1
ATOM 2336 N N . ALA B 1 130 ? 9.531 -7.934 10.648 1 35.28 130 ALA B N 1
ATOM 2337 C CA . ALA B 1 130 ? 8.484 -7.094 11.227 1 35.28 130 ALA B CA 1
ATOM 2338 C C . ALA B 1 130 ? 7.195 -7.887 11.43 1 35.28 130 ALA B C 1
ATOM 2340 O O . ALA B 1 130 ? 6.488 -7.695 12.422 1 35.28 130 ALA B O 1
ATOM 2341 N N . LEU B 1 131 ? 6.77 -8.664 10.469 1 34 131 LEU B N 1
ATOM 2342 C CA . LEU B 1 131 ? 5.691 -9.625 10.648 1 34 131 LEU B CA 1
ATOM 2343 C C . LEU B 1 131 ? 6.086 -10.695 11.664 1 34 131 LEU B C 1
ATOM 2345 O O . LEU B 1 131 ? 5.223 -11.297 12.305 1 34 131 LEU B O 1
ATOM 2349 N N . LEU B 1 132 ? 7.285 -11.344 11.375 1 31.7 132 LEU B N 1
ATOM 2350 C CA . LEU B 1 132 ? 7.73 -12.531 12.102 1 31.7 132 LEU B CA 1
ATOM 2351 C C . LEU B 1 132 ? 7.883 -12.234 13.586 1 31.7 132 LEU B C 1
ATOM 2353 O O . LEU B 1 132 ? 7.98 -13.156 14.4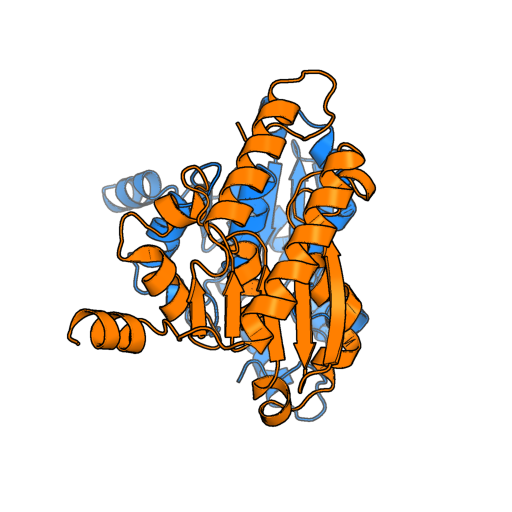06 1 31.7 132 LEU B O 1
ATOM 2357 N N . GLU B 1 133 ? 8.656 -11.25 13.953 1 34 133 GLU B N 1
ATOM 2358 C CA . GLU B 1 133 ? 8.727 -11.781 15.312 1 34 133 GLU B CA 1
ATOM 2359 C C . GLU B 1 133 ? 7.375 -12.336 15.758 1 34 133 GLU B C 1
ATOM 2361 O O . GLU B 1 133 ? 6.535 -11.594 16.281 1 34 133 GLU B O 1
ATOM 2366 N N . GLY B 1 134 ? 6.863 -13.398 14.93 1 34.19 134 GLY B N 1
ATOM 2367 C CA . GLY B 1 134 ? 5.84 -14.43 15.008 1 34.19 134 GLY B CA 1
ATOM 2368 C C . GLY B 1 134 ? 4.438 -13.891 14.781 1 34.19 134 GLY B C 1
ATOM 2369 O O . GLY B 1 134 ? 3.703 -14.406 13.93 1 34.19 134 GLY B O 1
ATOM 2370 N N . ALA B 1 135 ? 3.668 -13.359 15.57 1 38.47 135 ALA B N 1
ATOM 2371 C CA . ALA B 1 135 ? 2.305 -12.898 15.828 1 38.47 135 ALA B CA 1
ATOM 2372 C C . ALA B 1 135 ? 1.866 -11.875 14.781 1 38.47 135 ALA B C 1
ATOM 2374 O O . ALA B 1 135 ? 0.673 -11.734 14.508 1 38.47 135 ALA B O 1
ATOM 2375 N N . THR B 1 136 ? 2.836 -11.258 13.891 1 44.22 136 THR B N 1
ATOM 2376 C CA . THR B 1 136 ? 2.512 -10 13.227 1 44.22 136 THR B CA 1
ATOM 2377 C C . THR B 1 136 ? 1.83 -10.258 11.891 1 44.22 136 THR B C 1
ATOM 2379 O O . THR B 1 136 ? 0.794 -9.656 11.586 1 44.22 136 THR B O 1
ATOM 2382 N N . ALA B 1 137 ? 2.539 -11.102 10.867 1 47.44 137 ALA B N 1
ATOM 2383 C CA . ALA B 1 137 ? 1.839 -11.219 9.594 1 47.44 137 ALA B CA 1
ATOM 2384 C C . ALA B 1 137 ? 0.423 -11.75 9.789 1 47.44 137 ALA B C 1
ATOM 2386 O O . ALA B 1 137 ? -0.529 -11.234 9.195 1 47.44 137 ALA B O 1
ATOM 2387 N N . ARG B 1 138 ? 0.568 -12.805 10.539 1 50.78 138 ARG B N 1
ATOM 2388 C CA . ARG B 1 138 ? -0.747 -13.375 10.828 1 50.78 138 ARG B CA 1
ATOM 2389 C C . ARG B 1 138 ? -1.653 -12.344 11.492 1 50.78 138 ARG B C 1
ATOM 2391 O O . ARG B 1 138 ? -2.832 -12.234 11.148 1 50.78 138 ARG B O 1
ATOM 2398 N N . ASN B 1 139 ? -0.953 -11.734 12.375 1 55.47 139 ASN B N 1
ATOM 2399 C CA . ASN B 1 139 ? -1.762 -10.742 13.07 1 55.47 139 ASN B CA 1
ATOM 2400 C C . ASN B 1 139 ? -2.191 -9.617 12.133 1 55.47 139 ASN B C 1
ATOM 2402 O O . ASN B 1 139 ? -3.338 -9.164 12.18 1 55.47 139 ASN B O 1
ATOM 2406 N N . VAL B 1 140 ? -1.264 -9.352 11.273 1 60.69 140 VAL B N 1
ATOM 2407 C CA . VAL B 1 140 ? -1.582 -8.297 10.32 1 60.69 140 VAL B CA 1
ATOM 2408 C C . VAL B 1 140 ? -2.635 -8.797 9.328 1 60.69 140 VAL B C 1
ATOM 2410 O O . VAL B 1 140 ? -3.578 -8.07 9 1 60.69 140 VAL B O 1
ATOM 2413 N N . ASN B 1 141 ? -2.303 -10.047 9.023 1 61.72 141 ASN B N 1
ATOM 2414 C CA . ASN B 1 141 ? -3.266 -10.617 8.094 1 61.72 141 ASN B CA 1
ATOM 2415 C C . ASN B 1 141 ? -4.668 -10.664 8.688 1 61.72 141 ASN B C 1
ATOM 2417 O O . ASN B 1 141 ? -5.648 -10.352 8.008 1 61.72 141 ASN B O 1
ATOM 2421 N N . ASP B 1 142 ? -4.668 -10.961 9.898 1 61.12 142 ASP B N 1
ATOM 2422 C CA . ASP B 1 142 ? -5.957 -11.062 10.57 1 61.12 142 ASP B CA 1
ATOM 2423 C C . ASP B 1 142 ? -6.602 -9.688 10.734 1 61.12 142 ASP B C 1
ATOM 2425 O O . ASP B 1 142 ? -7.816 -9.586 10.914 1 61.12 142 ASP B O 1
ATOM 2429 N N . ALA B 1 143 ? -5.668 -8.75 10.5 1 58.47 143 ALA B N 1
ATOM 2430 C CA . ALA B 1 143 ? -6.137 -7.391 10.773 1 58.47 143 ALA B CA 1
ATOM 2431 C C . ALA B 1 143 ? -6.512 -6.676 9.477 1 58.47 143 ALA B C 1
ATOM 2433 O O . ALA B 1 143 ? -6.984 -5.535 9.508 1 58.47 143 ALA B O 1
ATOM 2434 N N . LEU B 1 144 ? -6.414 -7.477 8.484 1 62.94 144 LEU B N 1
ATOM 2435 C CA . LEU B 1 144 ? -6.703 -6.844 7.203 1 62.94 144 LEU B CA 1
ATOM 2436 C C . LEU B 1 144 ? -8.195 -6.551 7.062 1 62.94 144 LEU B C 1
ATOM 2438 O O . LEU B 1 144 ? -9.023 -7.297 7.582 1 62.94 144 LEU B O 1
ATOM 2442 N N . VAL B 1 145 ? -8.539 -5.414 6.488 1 54.59 145 VAL B N 1
ATOM 2443 C CA . VAL B 1 145 ? -9.852 -4.793 6.418 1 54.59 145 VAL B CA 1
ATOM 2444 C C . VAL B 1 145 ? -10.867 -5.793 5.867 1 54.59 145 VAL B C 1
ATOM 2446 O O . VAL B 1 145 ? -11.984 -5.898 6.375 1 54.59 145 VAL B O 1
ATOM 2449 N N . ARG B 1 146 ? -10.516 -6.355 4.781 1 60.16 146 ARG B N 1
ATOM 2450 C CA . ARG B 1 146 ? -11.492 -7.258 4.184 1 60.16 146 ARG B CA 1
ATOM 2451 C C . ARG B 1 146 ? -11.25 -8.695 4.625 1 60.16 146 ARG B C 1
ATOM 2453 O O . ARG B 1 146 ? -11.812 -9.633 4.047 1 60.16 146 ARG B O 1
ATOM 2460 N N . GLY B 1 147 ? -10.453 -8.836 5.664 1 63.12 147 GLY B N 1
ATOM 2461 C CA . GLY B 1 147 ? -10.195 -10.164 6.191 1 63.12 147 GLY B CA 1
ATOM 2462 C C . GLY B 1 147 ? -8.852 -10.734 5.762 1 63.12 147 GLY B C 1
ATOM 2463 O O . GLY B 1 147 ? -8.148 -10.125 4.949 1 63.12 147 GLY B O 1
ATOM 2464 N N . PRO B 1 148 ? -8.664 -11.914 6.301 1 71.94 148 PRO B N 1
ATOM 2465 C CA . PRO B 1 148 ? -7.352 -12.516 6.027 1 71.94 148 PRO B CA 1
ATOM 2466 C C . PRO B 1 148 ? -7.254 -13.109 4.621 1 71.94 148 PRO B C 1
ATOM 2468 O O . PRO B 1 148 ? -8.273 -13.484 4.035 1 71.94 148 PRO B O 1
ATOM 2471 N N . LEU B 1 149 ? -6.07 -13.008 4.074 1 84.88 149 LEU B N 1
ATOM 2472 C CA . LEU B 1 149 ? -5.715 -13.68 2.828 1 84.88 149 LEU B CA 1
ATOM 2473 C C . LEU B 1 149 ? -5.172 -15.078 3.102 1 84.88 149 LEU B C 1
ATOM 2475 O O . LEU B 1 149 ? -4.539 -15.312 4.133 1 84.88 149 LEU B O 1
ATOM 2479 N N . GLU B 1 150 ? -5.496 -15.984 2.215 1 88.12 150 GLU B N 1
ATOM 2480 C CA . GLU B 1 150 ? -4.773 -17.25 2.238 1 88.12 150 GLU B CA 1
ATOM 2481 C C . GLU B 1 150 ? -3.328 -17.078 1.776 1 88.12 150 GLU B C 1
ATOM 2483 O O . GLU B 1 150 ? -3.082 -16.656 0.646 1 88.12 150 GLU B O 1
ATOM 2488 N N . LEU B 1 151 ? -2.457 -17.391 2.623 1 87.5 151 LEU B N 1
ATOM 2489 C CA . LEU B 1 151 ? -1.037 -17.312 2.299 1 87.5 151 LEU B CA 1
ATOM 2490 C C . LEU B 1 151 ? -0.455 -18.688 2.039 1 87.5 151 LEU B C 1
ATOM 2492 O O . LEU B 1 151 ? -0.675 -19.625 2.82 1 87.5 151 LEU B O 1
ATOM 2496 N N . VAL B 1 152 ? 0.264 -18.844 0.936 1 89.5 152 VAL B N 1
ATOM 2497 C CA . VAL B 1 152 ? 0.958 -20.078 0.579 1 89.5 152 VAL B CA 1
ATOM 2498 C C . VAL B 1 152 ? 2.447 -19.797 0.393 1 89.5 152 VAL B C 1
ATOM 2500 O O . VAL B 1 152 ? 2.896 -19.5 -0.716 1 89.5 152 VAL B O 1
ATOM 2503 N N . PRO B 1 153 ? 3.234 -19.953 1.43 1 87.44 153 PRO B N 1
ATOM 2504 C CA . PRO B 1 153 ? 4.652 -19.594 1.392 1 87.44 153 PRO B CA 1
ATOM 2505 C C . PRO B 1 153 ? 5.535 -20.734 0.877 1 87.44 153 PRO B C 1
ATOM 2507 O O . PRO B 1 153 ? 5.105 -21.891 0.85 1 87.44 153 PRO B O 1
ATOM 2510 N N . GLY B 1 154 ? 6.746 -20.391 0.426 1 87 154 GLY B N 1
ATOM 2511 C CA . GLY B 1 154 ? 7.848 -21.312 0.285 1 87 154 GLY B CA 1
ATOM 2512 C C . GLY B 1 154 ? 7.789 -22.125 -1 1 87 154 GLY B C 1
ATOM 2513 O O . GLY B 1 154 ? 8.445 -23.156 -1.121 1 87 154 GLY B O 1
ATOM 2514 N N . VAL B 1 155 ? 6.906 -21.75 -1.929 1 92 155 VAL B N 1
ATOM 2515 C CA . VAL B 1 155 ? 6.879 -22.422 -3.219 1 92 155 VAL B CA 1
ATOM 2516 C C . VAL B 1 155 ? 8.109 -22.031 -4.035 1 92 155 VAL B C 1
ATOM 2518 O O . VAL B 1 155 ? 8.336 -20.859 -4.312 1 92 155 VAL B O 1
ATOM 2521 N N . ARG B 1 156 ? 8.984 -23.031 -4.43 1 93.88 156 ARG B N 1
ATOM 2522 C CA . ARG B 1 156 ? 10.266 -22.75 -5.074 1 93.88 156 ARG B CA 1
ATOM 2523 C C . ARG B 1 156 ? 11.156 -21.891 -4.188 1 93.88 156 ARG B C 1
ATOM 2525 O O . ARG B 1 156 ? 11.781 -20.938 -4.664 1 93.88 156 ARG B O 1
ATOM 2532 N N . ARG B 1 157 ? 11.195 -22.188 -2.982 1 89.62 157 ARG B N 1
ATOM 2533 C CA . ARG B 1 157 ? 11.891 -21.391 -1.978 1 89.62 157 ARG B CA 1
ATOM 2534 C C . ARG B 1 157 ? 13.359 -21.203 -2.34 1 89.62 157 ARG B C 1
ATOM 2536 O O . ARG B 1 157 ? 13.898 -20.109 -2.238 1 89.62 157 ARG B O 1
ATOM 2543 N N . GLU B 1 158 ? 14.039 -22.219 -2.729 1 89.5 158 GLU B N 1
ATOM 2544 C CA . GLU B 1 158 ? 15.461 -22.141 -3.062 1 89.5 158 GLU B CA 1
ATOM 2545 C C . GLU B 1 158 ? 15.703 -21.172 -4.219 1 89.5 158 GLU B C 1
ATOM 2547 O O . GLU B 1 158 ? 16.641 -20.375 -4.184 1 89.5 158 GLU B O 1
ATOM 2552 N N . GLU B 1 159 ? 14.891 -21.297 -5.238 1 92.5 159 GLU B N 1
ATOM 2553 C CA . GLU B 1 159 ? 15 -20.375 -6.367 1 92.5 159 GLU B CA 1
ATOM 2554 C C . GLU B 1 159 ? 14.75 -18.938 -5.934 1 92.5 159 GLU B C 1
ATOM 2556 O O . GLU B 1 159 ? 15.398 -18 -6.43 1 92.5 159 GLU B O 1
ATOM 2561 N N . GLY B 1 160 ? 13.773 -18.766 -5.027 1 89.56 160 GLY B N 1
ATOM 2562 C CA . GLY B 1 160 ? 13.516 -17.438 -4.484 1 89.56 160 GLY B CA 1
ATOM 2563 C C . GLY B 1 160 ? 14.703 -16.859 -3.732 1 89.56 160 GLY B C 1
ATOM 2564 O O . GLY B 1 160 ? 15.016 -15.68 -3.877 1 89.56 160 GLY B O 1
ATOM 2565 N N . ILE B 1 161 ? 15.336 -17.641 -3.023 1 85.94 161 ILE B N 1
ATOM 2566 C CA . ILE B 1 161 ? 16.5 -17.234 -2.25 1 85.94 161 ILE B CA 1
ATOM 2567 C C . ILE B 1 161 ? 17.641 -16.859 -3.195 1 85.94 161 ILE B C 1
ATOM 2569 O O . ILE B 1 161 ? 18.328 -15.852 -2.982 1 85.94 161 ILE B O 1
ATOM 2573 N N . LYS B 1 162 ? 17.859 -17.609 -4.168 1 89 162 LYS B N 1
ATOM 2574 C CA . LYS B 1 162 ? 18.891 -17.312 -5.156 1 89 162 LYS B CA 1
ATOM 2575 C C . LYS B 1 162 ? 18.641 -15.945 -5.809 1 89 162 LYS B C 1
ATOM 2577 O O . LYS B 1 162 ? 19.594 -15.211 -6.086 1 89 162 LYS B O 1
ATOM 2582 N N . LEU B 1 163 ? 17.406 -15.703 -6.09 1 89.19 163 LEU B N 1
ATOM 2583 C CA . LEU B 1 163 ? 17.047 -14.406 -6.66 1 89.19 163 LEU B CA 1
ATOM 2584 C C . LEU B 1 163 ? 17.453 -13.273 -5.727 1 89.19 163 LEU B C 1
ATOM 2586 O O . LEU B 1 163 ? 18 -12.258 -6.172 1 89.19 163 LEU B O 1
ATOM 2590 N N . LEU B 1 164 ? 17.188 -13.398 -4.434 1 83.06 164 LEU B N 1
ATOM 2591 C CA . LEU B 1 164 ? 17.562 -12.406 -3.436 1 83.06 164 LEU B CA 1
ATOM 2592 C C . LEU B 1 164 ? 19.078 -12.211 -3.414 1 83.06 164 LEU B C 1
ATOM 2594 O O . LEU B 1 164 ? 19.562 -11.078 -3.307 1 83.06 164 LEU B O 1
ATOM 2598 N N . GLU B 1 165 ? 19.766 -13.25 -3.523 1 83.62 165 GLU B N 1
ATOM 2599 C CA . GLU B 1 165 ? 21.219 -13.195 -3.543 1 83.62 165 GLU B CA 1
ATOM 2600 C C . GLU B 1 165 ? 21.734 -12.43 -4.762 1 83.62 165 GLU B C 1
ATOM 2602 O O . GLU B 1 165 ? 22.688 -11.664 -4.664 1 83.62 165 GLU B O 1
ATOM 2607 N N . ARG B 1 166 ? 21.094 -12.656 -5.801 1 84.88 166 ARG B N 1
ATOM 2608 C CA . ARG B 1 166 ? 21.469 -11.938 -7.016 1 84.88 166 ARG B CA 1
ATOM 2609 C C . ARG B 1 166 ? 21.25 -10.438 -6.855 1 84.88 166 ARG B C 1
ATOM 2611 O O . ARG B 1 166 ? 22.047 -9.633 -7.355 1 84.88 166 ARG B O 1
ATOM 2618 N N . MET B 1 167 ? 20.203 -10.133 -6.16 1 80.69 167 MET B N 1
ATOM 2619 C CA . MET B 1 167 ? 19.891 -8.727 -5.941 1 80.69 167 MET B CA 1
ATOM 2620 C C . MET B 1 167 ? 20.906 -8.078 -5.012 1 80.69 167 MET B C 1
ATOM 2622 O O . MET B 1 167 ? 21.281 -6.922 -5.207 1 80.69 167 MET B O 1
ATOM 2626 N N . ASP B 1 168 ? 21.281 -8.727 -3.945 1 74.94 168 ASP B N 1
ATOM 2627 C CA . ASP B 1 168 ? 22.25 -8.227 -2.984 1 74.94 168 ASP B CA 1
ATOM 2628 C C . ASP B 1 168 ? 23.609 -7.996 -3.646 1 74.94 168 ASP B C 1
ATOM 2630 O O . ASP B 1 168 ? 24.297 -7.016 -3.344 1 74.94 168 ASP B O 1
ATOM 2634 N N . MET B 1 169 ? 23.922 -8.898 -4.398 1 65.44 169 MET B N 1
ATOM 2635 C CA . MET B 1 169 ? 25.188 -8.789 -5.109 1 65.44 169 MET B CA 1
ATOM 2636 C C . MET B 1 169 ? 25.203 -7.559 -6.012 1 65.44 169 MET B C 1
ATOM 2638 O O . MET B 1 169 ? 26.25 -6.934 -6.203 1 65.44 169 MET B O 1
ATOM 2642 N N . ARG B 1 170 ? 24.094 -7.191 -6.43 1 59.91 170 ARG B N 1
ATOM 2643 C CA . ARG B 1 170 ? 24 -6.027 -7.309 1 59.91 170 ARG B CA 1
ATOM 2644 C C . ARG B 1 170 ? 23.891 -4.738 -6.504 1 59.91 170 ARG B C 1
ATOM 2646 O O . ARG B 1 170 ? 24.344 -3.682 -6.949 1 59.91 170 ARG B O 1
ATOM 2653 N N . ARG B 1 171 ? 23.203 -4.711 -5.367 1 59.31 171 ARG B N 1
ATOM 2654 C CA . ARG B 1 171 ? 23.109 -3.541 -4.5 1 59.31 171 ARG B CA 1
ATOM 2655 C C . ARG B 1 171 ? 24.484 -3.109 -4.016 1 59.31 171 ARG B C 1
ATOM 2657 O O . ARG B 1 171 ? 24.75 -1.917 -3.842 1 59.31 171 ARG B O 1
ATOM 2664 N N . GLY B 1 172 ? 25.312 -4.055 -3.533 1 48.19 172 GLY B N 1
ATOM 2665 C CA . GLY B 1 172 ? 26.688 -3.748 -3.156 1 48.19 172 GLY B CA 1
ATOM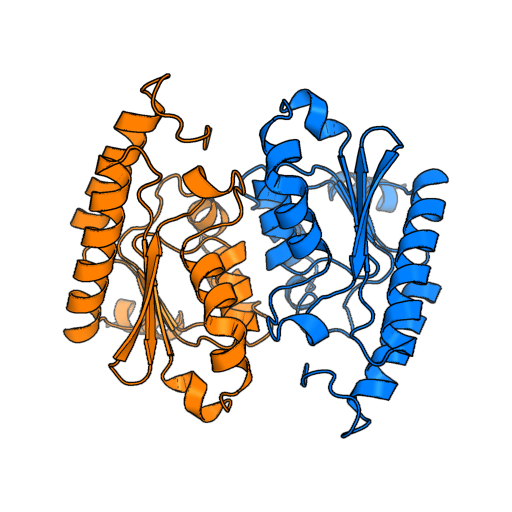 2666 C C . GLY B 1 172 ? 27.516 -3.199 -4.305 1 48.19 172 GLY B C 1
ATOM 2667 O O . GLY B 1 172 ? 28.656 -2.768 -4.109 1 48.19 172 GLY B O 1
ATOM 2668 N N . ASP B 1 173 ? 26.922 -3.363 -5.461 1 43.38 173 ASP B N 1
ATOM 2669 C CA . ASP B 1 173 ? 27.625 -2.74 -6.582 1 43.38 173 ASP B CA 1
ATOM 2670 C C . ASP B 1 173 ? 27.219 -1.276 -6.734 1 43.38 173 ASP B C 1
ATOM 2672 O O . ASP B 1 173 ? 26.047 -0.973 -6.953 1 43.38 173 ASP B O 1
ATOM 2676 N N . PRO B 1 174 ? 27.891 -0.24 -6.203 1 43 174 PRO B N 1
ATOM 2677 C CA . PRO B 1 174 ? 27.641 1.2 -6.273 1 43 174 PRO B CA 1
ATOM 2678 C C . PRO B 1 174 ? 26.906 1.607 -7.551 1 43 174 PRO B C 1
ATOM 2680 O O . PRO B 1 174 ? 26.188 2.611 -7.562 1 43 174 PRO B O 1
ATOM 2683 N N . ASP B 1 175 ? 27.25 1.039 -8.617 1 39.09 175 ASP B N 1
ATOM 2684 C CA . ASP B 1 175 ? 26.734 1.395 -9.938 1 39.09 175 ASP B CA 1
ATOM 2685 C C . ASP B 1 175 ? 25.344 0.797 -10.164 1 39.09 175 ASP B C 1
ATOM 2687 O O . ASP B 1 175 ? 24.781 0.903 -11.258 1 39.09 175 ASP B O 1
ATOM 2691 N N . SER B 1 176 ? 24.922 -0.038 -9.242 1 43.09 176 SER B N 1
ATOM 2692 C CA . SER B 1 176 ? 23.766 -0.862 -9.586 1 43.09 176 SER B CA 1
ATOM 2693 C C . SER B 1 176 ? 22.469 -0.09 -9.398 1 43.09 176 SER B C 1
ATOM 2695 O O . SER B 1 176 ? 21.422 -0.497 -9.906 1 43.09 176 SER B O 1
ATOM 2697 N N . GLY B 1 177 ? 22.234 1.091 -9.562 1 37.22 177 GLY B N 1
ATOM 2698 C CA . GLY B 1 177 ? 21.047 1.925 -9.523 1 37.22 177 GLY B CA 1
ATOM 2699 C C . GLY B 1 177 ? 19.953 1.375 -8.617 1 37.22 177 GLY B C 1
ATOM 2700 O O . GLY B 1 177 ? 18.812 1.845 -8.648 1 37.22 177 GLY B O 1
ATOM 2701 N N . VAL B 1 178 ? 20.156 0.149 -8.008 1 39.75 178 VAL B N 1
ATOM 2702 C CA . VAL B 1 178 ? 19.109 -0.418 -7.152 1 39.75 178 VAL B CA 1
ATOM 2703 C C . VAL B 1 178 ? 19.031 0.363 -5.844 1 39.75 178 VAL B C 1
ATOM 2705 O O . VAL B 1 178 ? 20.062 0.621 -5.207 1 39.75 178 VAL B O 1
ATOM 2708 N N . GLY B 1 179 ? 18.266 1.301 -5.633 1 36.56 179 GLY B N 1
ATOM 2709 C CA . GLY B 1 179 ? 18.094 2.125 -4.445 1 36.56 179 GLY B CA 1
ATOM 2710 C C . GLY B 1 179 ? 18.234 1.346 -3.152 1 36.56 179 GLY B C 1
ATOM 2711 O O . GLY B 1 179 ? 18.016 0.135 -3.123 1 36.56 179 GLY B O 1
ATOM 2712 N N . HIS B 1 180 ? 19.109 1.785 -2.143 1 34.19 180 HIS B N 1
ATOM 2713 C CA . HIS B 1 180 ? 19.562 1.292 -0.845 1 34.19 180 HIS B CA 1
ATOM 2714 C C . HIS B 1 180 ? 18.391 0.73 -0.039 1 34.19 180 HIS B C 1
ATOM 2716 O O . HIS B 1 180 ? 17.438 1.446 0.253 1 34.19 180 HIS B O 1
ATOM 2722 N N . THR B 1 181 ? 17.969 -0.417 -0.243 1 31.75 181 THR B N 1
ATOM 2723 C CA . THR B 1 181 ? 17.234 -1.037 0.855 1 31.75 181 THR B CA 1
ATOM 2724 C C . THR B 1 181 ? 18.078 -1.041 2.131 1 31.75 181 THR B C 1
ATOM 2726 O O . THR B 1 181 ? 17.719 -1.692 3.113 1 31.75 181 THR B O 1
ATOM 2729 N N . ASP B 1 182 ? 19.125 -0.189 2.426 1 28.03 182 ASP B N 1
ATOM 2730 C CA . ASP B 1 182 ? 19.781 -0.279 3.725 1 28.03 182 ASP B CA 1
ATOM 2731 C C . ASP B 1 182 ? 18.859 0.202 4.844 1 28.03 182 ASP B C 1
ATOM 2733 O O . ASP B 1 182 ? 18.109 1.166 4.668 1 28.03 182 ASP B O 1
#

Secondary structure (DSSP, 8-state):
-HHHHHHHHTTBPPPPHHHHHHHHHHHHHHHHHHHTTS---EEEEEETTEEEEEEE--HHHH--TT--HHHHHHHHTHHHHHHS-HHHHTTEEEEEEE---HHHHHHHHHHT--EEEEEE--TTSTTTGGGTSTHHHHHHHHT-TT-PPEEE--TTHHHHHHHHHHHHHHHTSTTS------/-HHHHHHHHTTBPPPPHHHHHHHHHHHHHHHHHHHTTS---EEEEEETTEEEEEEE--HHHH--TT--HHHHHHHHTHHHHHHS-HHHHTTEEEEEEEPPPHHHHHHHHHHT--EEEEEE--SS-TTHHHHHTTTHHHHHHHT-TT-PPEEE--TTHHHHHHHHHHHHHHHTSTTS------

Radius of gyration: 20.0 Å; Cα contacts (8 Å, |Δi|>4): 725; chains: 2; bounding box: 55×59×49 Å

Foldseek 3Di:
DVVVVVCVVLLADADDPLLLVVLVVQQVQLVVQLVVLEHRKKKWKDFPSHTPDIDAACCVPPVDPLRGNLVVSCVVCVVVLVPDDLVRLQRMEMEMQEDDFLSSQLVCLVSNNAEYEYAEYVPVQPGHCVCPVPCRVSVSQCVHPNGHHRYHYNNNNVSSVVSVVSNVVLLVVVPSPHPDSD/DVVVVVCVVLLADADDPLLLVVLVVQQVQLVVQLVVLEHRKKKWKDFPSHTPDIDAACCVPPVDPLRGNLVVSCVVCVVVLVPDDLVRLQRMEMEMQEDDALSSQLVCLVSNNAEYEYAEYPPPPCRCVVQPVDCRCSVSQCVRPNGHHRYHYNNNNVSSVVSVVSNVVLLVVVPSPHPPPD